Protein AF-A0AAN8UMD4-F1 (afdb_monomer_lite)

Sequence (336 aa):
MEVSCSSLDHQQVQNVDDNGKPKRTGPKMATFCAIAQYASLYGLTVGYTITAAISLRAALKAFCFHMKGHDAPCQYASNPYMIAMGILEVFLSQIPSFHELTWLSGLAAVMSIGYSAIGTALSFAKIVSEQSDEEGQLGGVSATTLFYLMCDCFGYAAFGNEAPGNMLTGFGFYEPFWLVALGNIFIVVHLVGAYQVFSQPIVGAVETLARRKFPESKLVMAEYPLKFGNKEFNINFLRIVWRTVFVAVATLLSMAFPFFNAILSLLRAIGFWPCTVFLPIQMHVVQKKIRRESIKWIGLQLLNLLCLLVAVAAAVSSIEGFSSALQTYKPFKTIG

Secondary structure (DSSP, 8-state):
----TTHHHHS----B-TTS-B----HHHHHHHHHHHHHHHHHHHHHHHHHHHHHHHHHHHHHHHHHH-TTS-----HHHHHHHHHHHHHHHHH---HHHHHHHHHHHHHHHHHHHHHHHHHHHHHHTTS--TTHHHHHHHHHHHHHHHHHHHHHHHHHGGG--SSHHHHTTTPSPHHHHHHHHHHHHHHHHHHHHHHTHHHHHHHHHHHHHH-TT-HHHH--EEEEETTEEEEE-HHHHHHHHHHHHHHHHHHHH-TTHHHHHHHHHHHHHIIIIIIHHHHHHHHHTTPPTT-HHHHHHHHHHHHHHHHHHHHHHHHHHHHHHHHHH--TT----

Organism: NCBI:txid194707

pLDDT: mean 76.49, std 16.16, range [24.72, 94.81]

Foldseek 3Di:
DDPQLVVVVVPQPDDADPVGHGPPPDPVLNVVLVVLLLVLLLLLLLVLLLLLLVLQLLLQLLVCCVVPNDPDPSDDFSLVSSVVSLVLQLVLLQDPDCVVCVVLLVLLVVLVCVLVVVLVVVLVVVCVVPDDDVCPVVSVVVSVVVVVVVCVVVQCVVQPPNRDPDNLVVCPNPPPSVVSSVVSVSSNSNSSSVSSVSCCSVLVVVLVVLCVVCVPDCQNPPFDFDDDDPDTDGDGNCSSVVSSVSSVVSSVCCLQCSVSVLVSQLSCLVSCLSPVQVVVLVVCCSVVVPDPPDPVNVVSVVVSVVSNVVSVVSNVVSVVSVVVCVVVDDGPDGPD

Structure (mmCIF, N/CA/C/O backbone):
data_AF-A0AAN8UMD4-F1
#
_entry.id   AF-A0AAN8UMD4-F1
#
loop_
_atom_site.group_PDB
_atom_site.id
_atom_site.type_symbol
_atom_site.label_atom_id
_atom_site.label_alt_id
_atom_site.label_comp_id
_atom_site.label_asym_id
_atom_site.label_entity_id
_atom_site.label_seq_id
_atom_site.pdbx_PDB_ins_code
_atom_site.Cartn_x
_atom_site.Cartn_y
_atom_site.Cartn_z
_atom_site.occupancy
_atom_site.B_iso_or_equiv
_atom_site.auth_seq_id
_atom_site.auth_comp_id
_atom_site.auth_asym_id
_atom_site.auth_atom_id
_atom_site.pdbx_PDB_model_num
ATOM 1 N N . MET A 1 1 ? -0.486 2.308 12.616 1.00 24.72 1 MET A N 1
ATOM 2 C CA . MET A 1 1 ? -1.540 2.035 13.617 1.00 24.72 1 MET A CA 1
ATOM 3 C C . MET A 1 1 ? -2.475 0.974 13.057 1.00 24.72 1 MET A C 1
ATOM 5 O O . MET A 1 1 ? -3.470 1.289 12.418 1.00 24.72 1 MET A O 1
ATOM 9 N N . GLU A 1 2 ? -2.104 -0.293 13.230 1.00 25.98 2 GLU A N 1
ATOM 10 C CA . GLU A 1 2 ? -2.987 -1.428 12.973 1.00 25.98 2 GLU A CA 1
ATOM 11 C C . GLU A 1 2 ? -3.925 -1.579 14.170 1.00 25.98 2 GLU A C 1
ATOM 13 O O . GLU A 1 2 ? -3.557 -2.142 15.198 1.00 25.98 2 GLU A O 1
ATOM 18 N N . VAL A 1 3 ? -5.158 -1.088 14.052 1.00 27.91 3 VAL A N 1
ATOM 19 C CA . VAL A 1 3 ? -6.245 -1.657 14.853 1.00 27.91 3 VAL A CA 1
ATOM 20 C C . VAL A 1 3 ? -6.622 -2.943 14.138 1.00 27.91 3 VAL A C 1
ATOM 22 O O . VAL A 1 3 ? -7.427 -2.953 13.208 1.00 27.91 3 VAL A O 1
ATOM 25 N N . SER A 1 4 ? -5.931 -4.024 14.491 1.00 30.06 4 SER A N 1
ATOM 26 C CA . SER A 1 4 ? -6.279 -5.361 14.035 1.00 30.06 4 SER A CA 1
ATOM 27 C C . SER A 1 4 ? -7.748 -5.612 14.369 1.00 30.06 4 SER A C 1
ATOM 29 O O . SER A 1 4 ? -8.165 -5.483 15.522 1.00 30.06 4 SER A O 1
ATOM 31 N N . CYS A 1 5 ? -8.533 -6.001 13.364 1.00 33.75 5 CYS A N 1
ATOM 32 C CA . CYS A 1 5 ? -9.923 -6.422 13.529 1.00 33.75 5 CYS A CA 1
ATOM 33 C C . CYS A 1 5 ? -10.056 -7.615 14.511 1.00 33.75 5 CYS A C 1
ATOM 35 O O . CYS A 1 5 ? -11.155 -7.922 14.959 1.00 33.75 5 CYS A O 1
ATOM 37 N N . SER A 1 6 ? -8.936 -8.239 14.912 1.00 30.77 6 SER A N 1
ATOM 38 C CA . SER A 1 6 ? -8.862 -9.244 15.978 1.00 30.77 6 SER A CA 1
ATOM 39 C C . SER A 1 6 ? -8.955 -8.670 17.401 1.00 30.77 6 SER A C 1
ATOM 41 O O . SER A 1 6 ? -9.415 -9.378 18.293 1.00 30.77 6 SER A O 1
ATOM 43 N N . SER A 1 7 ? -8.559 -7.414 17.645 1.00 30.45 7 SER A N 1
ATOM 44 C CA . SER A 1 7 ? -8.769 -6.767 18.957 1.00 30.45 7 SER A CA 1
ATOM 45 C C . SER A 1 7 ? -10.200 -6.253 19.126 1.00 30.45 7 SER A C 1
ATOM 47 O O . SER A 1 7 ? -10.650 -6.021 20.248 1.00 30.45 7 SER A O 1
ATOM 49 N N . LEU A 1 8 ? -10.947 -6.136 18.023 1.00 36.91 8 LEU A N 1
ATOM 50 C CA . LEU A 1 8 ? -12.365 -5.786 18.045 1.00 36.91 8 LEU A CA 1
ATOM 51 C C . LEU A 1 8 ? -13.267 -6.925 18.535 1.00 36.91 8 LEU A C 1
ATOM 53 O O . LEU A 1 8 ? -14.399 -6.627 18.887 1.00 36.91 8 LEU A O 1
ATOM 57 N N . ASP A 1 9 ? -12.804 -8.176 18.625 1.00 33.62 9 ASP A N 1
ATOM 58 C CA . ASP A 1 9 ? -13.587 -9.251 19.262 1.00 33.62 9 ASP A CA 1
ATOM 59 C C . ASP A 1 9 ? -13.428 -9.253 20.795 1.00 33.62 9 ASP A C 1
ATOM 61 O O . ASP A 1 9 ? -14.379 -9.549 21.515 1.00 33.62 9 ASP A O 1
ATOM 65 N N . HIS A 1 10 ? -12.263 -8.851 21.322 1.00 31.67 10 HIS A N 1
ATOM 66 C CA . HIS A 1 10 ? -11.993 -8.891 22.768 1.00 31.67 10 HIS A CA 1
ATOM 67 C C . HIS A 1 10 ? -12.345 -7.603 23.533 1.00 31.67 10 HIS A C 1
ATOM 69 O O . HIS A 1 10 ? -12.488 -7.656 24.754 1.00 31.67 10 HIS A O 1
ATOM 75 N N . GLN A 1 11 ? -12.557 -6.466 22.856 1.00 29.83 11 GLN A N 1
ATOM 76 C CA . GLN A 1 11 ? -12.999 -5.210 23.492 1.00 29.83 11 GLN A CA 1
ATOM 77 C C . GLN A 1 11 ? -14.487 -4.861 23.291 1.00 29.83 11 GLN A C 1
ATOM 79 O O . GLN A 1 11 ? -14.918 -3.779 23.684 1.00 29.83 11 GLN A O 1
ATOM 84 N N . GLN A 1 12 ? -15.323 -5.776 22.786 1.00 38.16 12 GLN A N 1
ATOM 85 C CA . GLN A 1 12 ? -16.793 -5.596 22.738 1.00 38.16 12 GLN A CA 1
ATOM 86 C C . GLN A 1 12 ? -17.483 -5.764 24.107 1.00 38.16 12 GLN A C 1
ATOM 88 O O . GLN A 1 12 ? -18.690 -6.005 24.188 1.00 38.16 12 GLN A O 1
ATOM 93 N N . VAL A 1 13 ? -16.746 -5.615 25.208 1.00 39.38 13 VAL A N 1
ATOM 94 C CA . VAL A 1 13 ? -17.296 -5.751 26.555 1.00 39.38 13 VAL A CA 1
ATOM 95 C C . VAL A 1 13 ? -17.922 -4.425 27.006 1.00 39.38 13 VAL A C 1
ATOM 97 O O . VAL A 1 13 ? -17.277 -3.553 27.574 1.00 39.38 13 VAL A O 1
ATOM 100 N N . GLN A 1 14 ? -19.226 -4.348 26.721 1.00 35.88 14 GLN A N 1
ATOM 101 C CA . GLN A 1 14 ? -20.304 -3.755 27.527 1.00 35.88 14 GLN A CA 1
ATOM 102 C C . GLN A 1 14 ? -20.371 -2.221 27.675 1.00 35.88 14 GLN A C 1
ATOM 104 O O . GLN A 1 14 ? -19.870 -1.632 28.623 1.00 35.88 14 GLN A O 1
ATOM 109 N N . ASN A 1 15 ? -21.190 -1.592 26.821 1.00 43.16 15 ASN A N 1
ATOM 110 C CA . ASN A 1 15 ? -21.972 -0.406 27.193 1.00 43.16 15 ASN A CA 1
ATOM 111 C C . ASN A 1 15 ? -23.422 -0.839 27.375 1.00 43.16 15 ASN A C 1
ATOM 113 O O . ASN A 1 15 ? -24.002 -1.346 26.430 1.00 43.16 15 ASN A O 1
ATOM 117 N N . VAL A 1 16 ? -23.992 -0.665 28.560 1.00 49.78 16 VAL A N 1
ATOM 118 C CA . VAL A 1 16 ? -25.336 -1.109 28.963 1.00 49.78 16 VAL A CA 1
ATOM 119 C C . VAL A 1 16 ? -26.369 0.025 28.776 1.00 49.78 16 VAL A C 1
ATOM 121 O O . VAL A 1 16 ? -26.046 1.189 28.996 1.00 49.78 16 VAL A O 1
ATOM 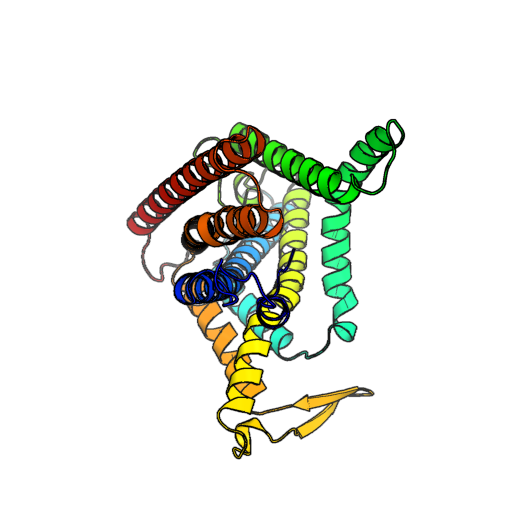124 N N . ASP A 1 17 ? -27.579 -0.288 28.297 1.00 47.47 17 ASP A N 1
ATOM 125 C CA . ASP A 1 17 ? -28.732 0.613 28.187 1.00 47.47 17 ASP A CA 1
ATOM 126 C C . ASP A 1 17 ? -29.360 0.903 29.559 1.00 47.47 17 ASP A C 1
ATOM 128 O O . ASP A 1 17 ? -29.008 0.281 30.560 1.00 47.47 17 ASP A O 1
ATOM 132 N N . ASP A 1 18 ? -30.310 1.841 29.611 1.00 52.06 18 ASP A N 1
ATOM 133 C CA . ASP A 1 18 ? -30.994 2.255 30.848 1.00 52.06 18 ASP A CA 1
ATOM 134 C C . ASP A 1 18 ? -31.820 1.118 31.509 1.00 52.06 18 ASP A C 1
ATOM 136 O O . ASP A 1 18 ? -32.367 1.311 32.590 1.00 52.06 18 ASP A O 1
ATOM 140 N N . ASN A 1 19 ? -31.865 -0.078 30.896 1.00 45.69 19 ASN A N 1
ATOM 141 C CA . ASN A 1 19 ? -32.500 -1.308 31.383 1.00 45.69 19 ASN A CA 1
ATOM 142 C C . ASN A 1 19 ? -31.502 -2.454 31.664 1.00 45.69 19 ASN A C 1
ATOM 144 O O . ASN A 1 19 ? -31.925 -3.598 31.855 1.00 45.69 19 ASN A O 1
ATOM 148 N N . GLY A 1 20 ? -30.188 -2.213 31.666 1.00 39.84 20 GLY A N 1
ATOM 149 C CA . GLY A 1 20 ? -29.220 -3.273 31.969 1.00 39.84 20 GLY A CA 1
ATOM 150 C C . GLY A 1 20 ? -28.739 -4.104 30.764 1.00 39.84 20 GLY A C 1
ATOM 151 O O . GLY A 1 20 ? -27.967 -5.043 30.956 1.00 39.84 20 GLY A O 1
ATOM 152 N N . LYS A 1 21 ? -29.135 -3.787 29.520 1.00 35.84 21 LYS A N 1
ATOM 153 C CA . LYS A 1 21 ? -28.794 -4.564 28.308 1.00 35.84 21 LYS A CA 1
ATOM 154 C C . LYS A 1 21 ? -27.724 -3.890 27.441 1.00 35.84 21 LYS A C 1
ATOM 156 O O . LYS A 1 21 ? -27.819 -2.702 27.170 1.00 35.84 21 LYS A O 1
ATOM 161 N N . PRO A 1 22 ? -26.718 -4.610 26.921 1.00 45.16 22 PRO A N 1
ATOM 162 C CA . PRO A 1 22 ? -25.646 -3.997 26.140 1.00 45.16 22 PRO A CA 1
ATOM 163 C C . PRO A 1 22 ? -26.145 -3.280 24.857 1.00 45.16 22 PRO A C 1
ATOM 165 O O . PRO A 1 22 ? -26.640 -3.924 23.931 1.00 45.16 22 PRO A O 1
ATOM 168 N N . LYS A 1 23 ? -25.968 -1.950 24.763 1.00 46.56 23 LYS A N 1
ATOM 169 C CA . LYS A 1 23 ? -26.075 -1.130 23.541 1.00 46.56 23 LYS A CA 1
ATOM 170 C C . LYS A 1 23 ? -24.950 -1.501 22.581 1.00 46.56 23 LYS A C 1
ATOM 172 O O . LYS A 1 23 ? -23.861 -0.930 22.588 1.00 46.56 23 LYS A O 1
ATOM 177 N N . ARG A 1 24 ? -25.248 -2.460 21.713 1.00 51.03 24 ARG A N 1
ATOM 178 C CA . ARG A 1 24 ? -24.443 -2.804 20.543 1.00 51.03 24 ARG A CA 1
ATOM 179 C C . ARG A 1 24 ? -24.456 -1.603 19.587 1.00 51.03 24 ARG A C 1
ATOM 181 O O . ARG A 1 24 ? -25.507 -1.290 19.027 1.00 51.03 24 ARG A O 1
ATOM 188 N N . THR A 1 25 ? -23.322 -0.935 19.358 1.00 55.44 25 THR A N 1
ATOM 189 C CA . THR A 1 25 ? -23.115 -0.231 18.080 1.00 55.44 25 THR A CA 1
ATOM 190 C C . THR A 1 25 ? -23.440 -1.257 16.997 1.00 55.44 25 THR A C 1
ATOM 192 O O . THR A 1 25 ? -22.887 -2.355 17.008 1.00 55.44 25 THR A O 1
ATOM 195 N N . GLY A 1 26 ? -24.472 -0.987 16.193 1.00 61.09 26 GLY A N 1
ATOM 196 C CA . GLY A 1 26 ? -25.220 -2.046 15.512 1.00 61.09 26 GLY A CA 1
ATOM 197 C C . GLY A 1 26 ? -24.313 -3.019 14.741 1.00 61.09 26 GLY A C 1
ATOM 198 O O . GLY A 1 26 ? -23.385 -2.561 14.071 1.00 61.09 26 GLY A O 1
ATOM 199 N N . PRO A 1 27 ? -24.579 -4.343 14.782 1.00 71.19 27 PRO A N 1
ATOM 200 C CA . PRO A 1 27 ? -23.719 -5.366 14.176 1.00 71.19 27 PRO A CA 1
ATOM 201 C C . PRO A 1 27 ? -23.385 -5.071 12.708 1.00 71.19 27 PRO A C 1
ATOM 203 O O . PRO A 1 27 ? -22.280 -5.344 12.261 1.00 71.19 27 PRO A O 1
ATOM 206 N N . LYS A 1 28 ? -24.303 -4.412 11.992 1.00 78.19 28 LYS A N 1
ATOM 207 C CA . LYS A 1 28 ? -24.131 -3.980 10.601 1.00 78.19 28 LYS A CA 1
ATOM 208 C C . LYS A 1 28 ? -22.935 -3.038 10.387 1.00 78.19 28 LYS A C 1
ATOM 210 O O . LYS A 1 28 ? -22.231 -3.198 9.398 1.00 78.19 28 LYS A O 1
ATOM 215 N N . MET A 1 29 ? -22.685 -2.087 11.293 1.00 79.69 29 MET A N 1
ATOM 216 C CA . MET A 1 29 ? -21.585 -1.118 11.145 1.00 79.69 29 MET A CA 1
ATOM 217 C C . MET A 1 29 ? -20.223 -1.771 11.410 1.00 79.69 29 MET A C 1
ATOM 219 O O . MET A 1 29 ? -19.268 -1.531 10.680 1.00 79.69 29 MET A O 1
ATOM 223 N N . ALA A 1 30 ? -20.145 -2.650 12.412 1.00 78.81 30 ALA A N 1
ATOM 224 C CA . ALA A 1 30 ? -18.934 -3.424 12.676 1.00 78.81 30 ALA A CA 1
ATOM 225 C C . ALA A 1 30 ? -18.589 -4.342 11.489 1.00 78.81 30 ALA A C 1
ATOM 227 O O . ALA A 1 30 ? -17.440 -4.379 11.053 1.00 78.81 30 ALA A O 1
ATOM 228 N N . THR A 1 31 ? -19.591 -5.017 10.911 1.00 84.12 31 THR A N 1
ATOM 229 C CA . THR A 1 31 ? -19.408 -5.825 9.697 1.00 84.12 31 THR A CA 1
ATOM 230 C C . THR A 1 31 ? -18.948 -4.975 8.515 1.00 84.12 31 THR A C 1
ATOM 232 O O . THR A 1 31 ? -18.021 -5.375 7.815 1.00 84.12 31 THR A O 1
ATOM 235 N N . PHE A 1 32 ? -19.539 -3.794 8.312 1.00 88.00 32 PHE A N 1
ATOM 236 C CA . PHE A 1 32 ? -19.099 -2.867 7.271 1.00 88.00 32 PHE A CA 1
ATOM 237 C C . PHE A 1 32 ? -17.623 -2.484 7.439 1.00 88.00 32 PHE A C 1
ATOM 239 O O . PHE A 1 32 ? -16.859 -2.587 6.483 1.00 88.00 32 PHE A O 1
ATOM 246 N N . CYS A 1 33 ? -17.199 -2.112 8.650 1.00 86.62 33 CYS A N 1
ATOM 247 C CA . CYS A 1 33 ? -15.812 -1.727 8.901 1.00 86.62 33 CYS A CA 1
ATOM 248 C C . CYS A 1 33 ? -14.823 -2.872 8.720 1.00 86.62 33 CYS A C 1
ATOM 250 O O . CYS A 1 33 ? -13.761 -2.658 8.140 1.00 86.62 33 CYS A O 1
ATOM 252 N N . ALA A 1 34 ? -15.188 -4.086 9.132 1.00 86.31 34 ALA A N 1
ATOM 253 C CA . ALA A 1 34 ? -14.376 -5.263 8.858 1.00 86.31 34 ALA A CA 1
ATOM 254 C C . ALA A 1 34 ? -14.199 -5.465 7.343 1.00 86.31 34 ALA A C 1
ATOM 256 O O . ALA A 1 34 ? -13.071 -5.593 6.868 1.00 86.31 34 ALA A O 1
ATOM 257 N N . ILE A 1 35 ? -15.288 -5.417 6.565 1.00 89.12 35 ILE A N 1
ATOM 258 C CA . ILE A 1 35 ? -15.235 -5.554 5.100 1.00 89.12 35 ILE A CA 1
ATOM 259 C C . ILE A 1 35 ? -14.371 -4.449 4.480 1.00 89.12 35 ILE A C 1
ATOM 261 O O . ILE A 1 35 ? -13.482 -4.749 3.686 1.00 89.12 35 ILE A O 1
ATOM 265 N N . ALA A 1 36 ? -14.588 -3.188 4.861 1.00 89.19 36 ALA A N 1
ATOM 266 C CA . ALA A 1 36 ? -13.832 -2.050 4.344 1.00 89.19 36 ALA A CA 1
ATOM 267 C C . ALA A 1 36 ? -12.333 -2.150 4.675 1.00 89.19 36 ALA A C 1
ATOM 269 O O . ALA A 1 36 ? -11.488 -1.847 3.830 1.00 89.19 36 ALA A O 1
ATOM 270 N N . GLN A 1 37 ? -11.990 -2.624 5.876 1.00 89.94 37 GLN A N 1
ATOM 271 C CA . GLN A 1 37 ? -10.607 -2.824 6.298 1.00 89.94 37 GLN A CA 1
ATOM 272 C C . GLN A 1 37 ? -9.933 -3.952 5.510 1.00 89.94 37 GLN A C 1
ATOM 274 O O . GLN A 1 37 ? -8.846 -3.739 4.976 1.00 89.94 37 GLN A O 1
ATOM 279 N N . TYR A 1 38 ? -10.572 -5.118 5.369 1.00 90.69 38 TYR A N 1
ATOM 280 C CA . TYR A 1 38 ? -10.018 -6.220 4.573 1.00 90.69 38 TYR A CA 1
ATOM 281 C C . TYR A 1 38 ? -9.901 -5.859 3.087 1.00 90.69 38 TYR A C 1
ATOM 283 O O . TYR A 1 38 ? -8.882 -6.166 2.470 1.00 90.69 38 TYR A O 1
ATOM 291 N N . ALA A 1 39 ? -10.885 -5.148 2.529 1.00 91.81 39 ALA A N 1
ATOM 292 C CA . ALA A 1 39 ? -10.817 -4.633 1.163 1.00 91.81 39 ALA A CA 1
ATOM 293 C C . ALA A 1 39 ? -9.652 -3.646 0.987 1.00 91.81 39 ALA A C 1
ATOM 295 O O . ALA A 1 39 ? -8.925 -3.723 0.000 1.00 91.81 39 ALA A O 1
ATOM 296 N N . SER A 1 40 ? -9.424 -2.764 1.965 1.00 90.94 40 SER A N 1
ATOM 297 C CA . SER A 1 40 ? -8.305 -1.814 1.945 1.00 90.94 40 SER A CA 1
ATOM 298 C C . SER A 1 40 ? -6.946 -2.505 2.083 1.00 90.94 40 SER A C 1
ATOM 300 O O . SER A 1 40 ? -6.002 -2.119 1.401 1.00 90.94 40 SER A O 1
ATOM 302 N N . LEU A 1 41 ? -6.834 -3.535 2.930 1.00 91.31 41 LEU A N 1
ATOM 303 C CA . LEU A 1 41 ? -5.610 -4.335 3.073 1.00 91.31 41 LEU A CA 1
ATOM 304 C C . LEU A 1 41 ? -5.298 -5.122 1.792 1.00 91.31 41 LEU A C 1
ATOM 306 O O . LEU A 1 41 ? -4.144 -5.197 1.369 1.00 91.31 41 LEU A O 1
ATOM 310 N N . TYR A 1 42 ? -6.322 -5.674 1.138 1.00 92.56 42 TYR A N 1
ATOM 311 C CA . TYR A 1 42 ? -6.130 -6.339 -0.146 1.00 92.56 42 TYR A CA 1
ATOM 312 C C . TYR A 1 42 ? -5.742 -5.340 -1.235 1.00 92.56 42 TYR A C 1
ATOM 314 O O . TYR A 1 42 ? -4.789 -5.559 -1.978 1.00 92.56 42 TYR A O 1
ATOM 322 N N . GLY A 1 43 ? -6.427 -4.198 -1.280 1.00 92.56 43 GLY A N 1
ATOM 323 C CA . GLY A 1 43 ? -6.111 -3.144 -2.229 1.00 92.56 43 GLY A CA 1
ATOM 324 C C . GLY A 1 43 ? -4.708 -2.558 -2.031 1.00 92.56 43 GLY A C 1
ATOM 325 O O . GLY A 1 43 ? -4.048 -2.225 -3.010 1.00 92.56 43 GLY A O 1
ATOM 326 N N . LEU A 1 44 ? -4.213 -2.496 -0.792 1.00 92.06 44 LEU A N 1
ATOM 327 C CA . LEU A 1 44 ? -2.817 -2.163 -0.496 1.00 92.06 44 LEU A CA 1
ATOM 328 C C . LEU A 1 44 ? -1.846 -3.137 -1.158 1.00 92.06 44 LEU A C 1
ATOM 330 O O . LEU A 1 44 ? -0.861 -2.685 -1.723 1.00 92.06 44 LEU A O 1
ATOM 334 N N . THR A 1 45 ? -2.138 -4.440 -1.131 1.00 92.69 45 THR A N 1
ATOM 335 C CA . THR A 1 45 ? -1.295 -5.456 -1.784 1.00 92.69 45 THR A CA 1
ATOM 336 C C . THR A 1 45 ? -1.157 -5.160 -3.277 1.00 92.69 45 THR A C 1
ATOM 338 O O . THR A 1 45 ? -0.046 -5.001 -3.767 1.00 92.69 45 THR A O 1
ATOM 341 N N . VAL A 1 46 ? -2.281 -4.963 -3.973 1.00 94.25 46 VAL A N 1
ATOM 342 C CA . VAL A 1 46 ? -2.301 -4.596 -5.402 1.00 94.25 46 VAL A CA 1
ATOM 343 C C . VAL A 1 46 ? -1.545 -3.280 -5.650 1.00 94.25 46 VAL A C 1
ATOM 345 O O . VAL A 1 46 ? -0.687 -3.193 -6.528 1.00 94.25 46 VAL A O 1
ATOM 348 N N . GLY A 1 47 ? -1.814 -2.250 -4.841 1.00 92.50 47 GLY A N 1
ATOM 349 C CA . GLY A 1 47 ? -1.150 -0.948 -4.950 1.00 92.50 47 GLY A CA 1
ATOM 350 C C . GLY A 1 47 ? 0.364 -1.013 -4.715 1.00 92.50 47 GLY A C 1
ATOM 351 O O . GLY A 1 47 ? 1.121 -0.303 -5.382 1.00 92.50 47 GLY A O 1
ATOM 352 N N . TYR A 1 48 ? 0.825 -1.883 -3.813 1.00 92.00 48 TYR A N 1
ATOM 353 C CA . TYR A 1 48 ? 2.245 -2.113 -3.552 1.00 92.00 48 TYR A CA 1
ATOM 354 C C . TYR A 1 48 ? 2.931 -2.784 -4.734 1.00 92.00 48 TYR A C 1
ATOM 356 O O . TYR A 1 48 ? 3.971 -2.282 -5.161 1.00 92.00 48 TYR A O 1
ATOM 364 N N . THR A 1 49 ? 2.327 -3.815 -5.330 1.00 93.69 49 THR A N 1
ATOM 365 C CA . THR A 1 49 ? 2.868 -4.457 -6.536 1.00 93.69 49 THR A CA 1
ATOM 366 C C . THR A 1 49 ? 3.022 -3.445 -7.678 1.00 93.69 49 THR A C 1
ATOM 368 O O . THR A 1 49 ? 4.076 -3.383 -8.316 1.00 93.69 49 THR A O 1
ATOM 371 N N . ILE A 1 50 ? 2.005 -2.601 -7.916 1.00 91.69 50 ILE A N 1
ATOM 372 C CA . ILE A 1 50 ? 2.049 -1.552 -8.952 1.00 91.69 50 ILE A CA 1
ATOM 373 C C . ILE A 1 50 ? 3.151 -0.537 -8.649 1.00 91.69 50 ILE A C 1
ATOM 375 O O . ILE A 1 50 ? 3.989 -0.252 -9.505 1.00 91.69 50 ILE A O 1
ATOM 379 N N . THR A 1 51 ? 3.151 0.021 -7.439 1.00 91.31 51 THR A N 1
ATOM 380 C CA . THR A 1 51 ? 4.053 1.119 -7.074 1.00 91.31 51 THR A CA 1
ATOM 381 C C . THR A 1 51 ? 5.505 0.646 -7.048 1.00 91.31 51 THR A C 1
ATOM 383 O O . THR A 1 51 ? 6.370 1.326 -7.597 1.00 91.31 51 THR A O 1
ATOM 386 N N . ALA A 1 52 ? 5.774 -0.550 -6.518 1.00 92.44 52 ALA A N 1
ATOM 387 C CA . ALA A 1 52 ? 7.104 -1.148 -6.535 1.00 92.44 52 ALA A CA 1
ATOM 388 C C . ALA A 1 52 ? 7.582 -1.426 -7.967 1.00 92.44 52 ALA A C 1
ATOM 390 O O . ALA A 1 52 ? 8.718 -1.099 -8.303 1.00 92.44 52 ALA A O 1
ATOM 391 N N . ALA A 1 53 ? 6.722 -1.952 -8.845 1.00 92.38 53 ALA A N 1
ATOM 392 C CA . ALA A 1 53 ? 7.081 -2.187 -10.243 1.00 92.38 53 ALA A CA 1
ATOM 393 C C . ALA A 1 53 ? 7.386 -0.882 -11.002 1.00 92.38 53 ALA A C 1
ATOM 395 O O . ALA A 1 53 ? 8.370 -0.813 -11.743 1.00 92.38 53 ALA A O 1
ATOM 396 N N . ILE A 1 54 ? 6.575 0.165 -10.801 1.00 89.38 54 ILE A N 1
ATOM 397 C CA . ILE A 1 54 ? 6.800 1.491 -11.400 1.00 89.38 54 ILE A CA 1
ATOM 398 C C . ILE A 1 54 ? 8.106 2.098 -10.882 1.00 89.38 54 ILE A C 1
ATOM 400 O O . ILE A 1 54 ? 8.900 2.599 -11.679 1.00 89.38 54 ILE A O 1
ATOM 404 N N . SER A 1 55 ? 8.361 2.017 -9.576 1.00 89.69 55 SER A N 1
ATOM 405 C CA . SER A 1 55 ? 9.604 2.510 -8.988 1.00 89.69 55 SER A CA 1
ATOM 406 C C . SER A 1 55 ? 10.824 1.739 -9.481 1.00 89.69 55 SER A C 1
ATOM 408 O O . SER A 1 55 ? 11.808 2.355 -9.881 1.00 89.69 55 SER A O 1
ATOM 410 N N . LEU A 1 56 ? 10.759 0.410 -9.563 1.00 91.06 56 LEU A N 1
ATOM 411 C CA . LEU A 1 56 ? 11.852 -0.398 -10.101 1.00 91.06 56 LEU A CA 1
ATOM 412 C C . LEU A 1 56 ? 12.153 -0.039 -11.565 1.00 91.06 56 LEU A C 1
ATOM 414 O O . LEU A 1 56 ? 13.313 0.171 -11.925 1.00 91.06 56 LEU A O 1
ATOM 418 N N . ARG A 1 57 ? 11.111 0.114 -12.394 1.00 89.62 57 ARG A N 1
ATOM 419 C CA . ARG A 1 57 ? 11.238 0.601 -13.778 1.00 89.62 57 ARG A CA 1
ATOM 420 C C . ARG A 1 57 ? 11.903 1.980 -13.822 1.00 89.62 57 ARG A C 1
ATOM 422 O O . ARG A 1 57 ? 12.797 2.194 -14.639 1.00 89.62 57 ARG A O 1
ATOM 429 N N . ALA A 1 58 ? 11.481 2.907 -12.962 1.00 85.94 58 ALA A N 1
ATOM 430 C CA . ALA A 1 58 ? 12.034 4.258 -12.897 1.00 85.94 58 ALA A CA 1
ATOM 431 C C . ALA A 1 58 ? 13.513 4.257 -12.478 1.00 85.94 58 ALA A C 1
ATOM 433 O O . ALA A 1 58 ? 14.317 4.944 -13.107 1.00 85.94 58 ALA A O 1
ATOM 434 N N . ALA A 1 59 ? 13.894 3.433 -11.497 1.00 87.69 59 ALA A N 1
ATOM 435 C CA . ALA A 1 59 ? 15.283 3.281 -11.068 1.00 87.69 59 ALA A CA 1
ATOM 436 C C . ALA A 1 59 ? 16.175 2.736 -12.192 1.00 87.69 59 ALA A C 1
ATOM 438 O O . ALA A 1 59 ? 17.218 3.315 -12.491 1.00 87.69 59 ALA A O 1
ATOM 439 N N . LEU A 1 60 ? 15.744 1.671 -12.874 1.00 88.38 60 LEU A N 1
ATOM 440 C CA . LEU A 1 60 ? 16.485 1.091 -14.002 1.00 88.38 60 LEU A CA 1
ATOM 441 C C . LEU A 1 60 ? 16.624 2.072 -15.168 1.00 88.38 60 LEU A C 1
ATOM 443 O O . LEU A 1 60 ? 17.682 2.158 -15.797 1.00 88.38 60 LEU A O 1
ATOM 447 N N . LYS A 1 61 ? 15.573 2.847 -15.438 1.00 85.81 61 LYS A N 1
ATOM 448 C CA . LYS A 1 61 ? 15.607 3.889 -16.461 1.00 85.81 61 LYS A CA 1
ATOM 449 C C . LYS A 1 61 ? 16.574 5.016 -16.080 1.00 85.81 61 LYS A C 1
ATOM 451 O O . LYS A 1 61 ? 17.380 5.407 -16.919 1.00 85.81 61 LYS A O 1
ATOM 456 N N . ALA A 1 62 ? 16.578 5.456 -14.822 1.00 83.56 62 ALA A N 1
ATOM 457 C CA . ALA A 1 62 ? 17.528 6.446 -14.315 1.00 83.56 62 ALA A CA 1
ATOM 458 C C . ALA A 1 62 ? 18.990 5.955 -14.380 1.00 83.56 62 ALA A C 1
ATOM 460 O O . ALA A 1 62 ? 19.856 6.698 -14.839 1.00 83.56 62 ALA A O 1
ATOM 461 N N . PHE A 1 63 ? 19.272 4.694 -14.025 1.00 86.00 63 PHE A N 1
ATOM 462 C CA . PHE A 1 63 ? 20.613 4.111 -14.190 1.00 86.00 63 PHE A CA 1
ATOM 463 C C . PHE A 1 63 ? 21.055 4.040 -15.652 1.00 86.00 63 PHE A C 1
ATOM 465 O O . PHE A 1 63 ? 22.213 4.311 -15.965 1.00 86.00 63 PHE A O 1
ATOM 472 N N . CYS A 1 64 ? 20.137 3.695 -16.556 1.00 85.25 64 CYS A N 1
ATOM 473 C CA . CYS A 1 64 ? 20.415 3.637 -17.988 1.00 85.25 64 CYS A CA 1
ATOM 474 C C . CYS A 1 64 ? 20.841 5.006 -18.534 1.00 85.25 64 CYS A C 1
ATOM 476 O O . CYS A 1 64 ? 21.871 5.088 -19.200 1.00 85.25 64 CYS A O 1
ATOM 478 N N . PHE A 1 65 ? 20.117 6.076 -18.190 1.00 82.94 65 PHE A N 1
ATOM 479 C CA . PHE A 1 65 ? 20.487 7.439 -18.583 1.00 82.94 65 PHE A CA 1
ATOM 480 C C . PHE A 1 65 ? 21.779 7.919 -17.927 1.00 82.94 65 PHE A C 1
ATOM 482 O O . PHE A 1 65 ? 22.587 8.560 -18.591 1.00 82.94 65 PHE A O 1
ATOM 489 N N . HIS A 1 66 ? 22.024 7.555 -16.666 1.00 81.69 66 HIS A N 1
ATOM 490 C CA . HIS A 1 66 ? 23.279 7.894 -15.998 1.00 81.69 66 HIS A CA 1
ATOM 491 C C . HIS A 1 66 ? 24.500 7.275 -16.699 1.00 81.69 66 HIS A C 1
ATOM 493 O O . HIS A 1 66 ? 25.524 7.932 -16.844 1.00 81.69 66 HIS A O 1
ATOM 499 N N . MET A 1 67 ? 24.383 6.026 -17.164 1.00 82.56 67 MET A N 1
ATOM 500 C CA . MET A 1 67 ? 25.480 5.311 -17.825 1.00 82.56 67 MET A CA 1
ATOM 501 C C . MET A 1 67 ? 25.628 5.644 -19.313 1.00 82.56 67 MET A C 1
ATOM 503 O O . MET A 1 67 ? 26.739 5.597 -19.835 1.00 82.56 67 MET A O 1
ATOM 507 N N . LYS A 1 68 ? 24.519 5.899 -20.019 1.00 82.81 68 LYS A N 1
ATOM 508 C CA . LYS A 1 68 ? 24.494 6.014 -21.489 1.00 82.81 68 LYS A CA 1
ATOM 509 C C . LYS A 1 68 ? 24.208 7.425 -22.013 1.00 82.81 68 LYS A C 1
ATOM 511 O O . LYS A 1 68 ? 24.270 7.623 -23.222 1.00 82.81 68 LYS A O 1
ATOM 516 N N . GLY A 1 69 ? 23.915 8.387 -21.138 1.00 76.38 69 GLY A N 1
ATOM 517 C CA . GLY A 1 69 ? 23.517 9.743 -21.518 1.00 76.38 69 GLY A CA 1
ATOM 518 C C . GLY A 1 69 ? 22.052 9.845 -21.964 1.00 76.38 69 GLY A C 1
ATOM 519 O O . GLY A 1 69 ? 21.376 8.837 -22.174 1.00 76.38 69 GLY A O 1
ATOM 520 N N . HIS A 1 70 ? 21.559 11.082 -22.095 1.00 73.38 70 HIS A N 1
ATOM 521 C CA . HIS A 1 70 ? 20.146 11.405 -22.352 1.00 73.38 70 HIS A CA 1
ATOM 522 C C . HIS A 1 70 ? 19.579 10.861 -23.669 1.00 73.38 70 HIS A C 1
ATOM 524 O O . HIS A 1 70 ? 18.382 10.592 -23.743 1.00 73.38 70 HIS A O 1
ATOM 530 N N . ASP A 1 71 ? 20.422 10.661 -24.681 1.00 74.00 71 ASP A N 1
ATOM 531 C CA . ASP A 1 71 ? 19.987 10.268 -26.027 1.00 74.00 71 ASP A CA 1
ATOM 532 C C . ASP A 1 71 ? 19.821 8.747 -26.198 1.00 74.00 71 ASP A C 1
ATOM 534 O O . ASP A 1 71 ? 19.464 8.258 -27.272 1.00 74.00 71 ASP A O 1
ATOM 538 N N . ALA A 1 72 ? 20.075 7.961 -25.146 1.00 74.69 72 ALA A N 1
ATOM 539 C CA . ALA A 1 72 ? 19.962 6.511 -25.208 1.00 74.69 72 ALA A CA 1
ATOM 540 C C . ALA A 1 72 ? 18.489 6.044 -25.214 1.00 74.69 72 ALA A C 1
ATOM 542 O O . ALA A 1 72 ? 17.685 6.504 -24.396 1.00 74.69 72 ALA A O 1
ATOM 543 N N . PRO A 1 73 ? 18.111 5.058 -26.054 1.00 77.38 73 PRO A N 1
ATOM 544 C CA . PRO A 1 73 ? 16.760 4.498 -26.069 1.00 77.38 73 PRO A CA 1
ATOM 545 C C . PRO A 1 73 ? 16.533 3.578 -24.855 1.00 77.38 73 PRO A C 1
ATOM 547 O O . PRO A 1 73 ? 16.561 2.352 -24.951 1.00 77.38 73 PRO A O 1
ATOM 550 N N . CYS A 1 74 ? 16.317 4.168 -23.679 1.00 78.50 74 CYS A N 1
ATOM 551 C CA . CYS A 1 74 ? 16.041 3.461 -22.427 1.00 78.50 74 CYS A CA 1
ATOM 552 C C . CYS A 1 74 ? 14.523 3.254 -22.248 1.00 78.50 74 CYS A C 1
ATOM 554 O O . CYS A 1 74 ? 13.880 3.927 -21.433 1.00 78.50 74 CYS A O 1
ATOM 556 N N . GLN A 1 75 ? 13.934 2.341 -23.030 1.00 77.44 75 GLN A N 1
ATOM 557 C CA . GLN A 1 75 ? 12.523 1.954 -22.898 1.00 77.44 75 GLN A CA 1
ATOM 558 C C . GLN A 1 75 ? 12.372 0.600 -22.210 1.00 77.44 75 GLN A C 1
ATOM 560 O O . GLN A 1 75 ? 13.024 -0.380 -22.557 1.00 77.44 75 GLN A O 1
ATOM 565 N N . TYR A 1 76 ? 11.480 0.560 -21.226 1.00 80.12 76 TYR A N 1
ATOM 566 C CA . TYR A 1 76 ? 11.206 -0.622 -20.422 1.00 80.12 76 TYR A CA 1
ATOM 567 C C . TYR A 1 76 ? 9.696 -0.744 -20.244 1.00 80.12 76 TYR A C 1
ATOM 569 O O . TYR A 1 76 ? 9.063 0.228 -19.839 1.00 80.12 76 TYR A O 1
ATOM 577 N N . ALA A 1 77 ? 9.120 -1.917 -20.501 1.00 82.31 77 ALA A N 1
ATOM 578 C CA . ALA A 1 77 ? 7.697 -2.165 -20.272 1.00 82.31 77 ALA A CA 1
ATOM 579 C C . ALA A 1 77 ? 7.409 -2.415 -18.781 1.00 82.31 77 ALA A C 1
ATOM 581 O O . ALA A 1 77 ? 8.213 -3.045 -18.101 1.00 82.31 77 ALA A O 1
ATOM 582 N N . SER A 1 78 ? 6.252 -1.981 -18.270 1.00 81.31 78 SER A N 1
ATOM 583 C CA . SER A 1 78 ? 5.889 -2.152 -16.847 1.00 81.31 78 SER A CA 1
ATOM 584 C C . SER A 1 78 ? 5.504 -3.591 -16.463 1.00 81.31 78 SER A C 1
ATOM 586 O O . SER A 1 78 ? 5.844 -4.051 -15.376 1.00 81.31 78 SER A O 1
ATOM 588 N N . ASN A 1 79 ? 4.823 -4.317 -17.357 1.00 86.31 79 ASN A N 1
ATOM 589 C CA . ASN A 1 79 ? 4.288 -5.662 -17.101 1.00 86.31 79 ASN A CA 1
ATOM 590 C C . ASN A 1 79 ? 5.318 -6.685 -16.578 1.00 86.31 79 ASN A C 1
ATOM 592 O O . ASN A 1 79 ? 5.004 -7.354 -15.594 1.00 86.31 79 ASN A O 1
ATOM 596 N N . PRO A 1 80 ? 6.533 -6.826 -17.155 1.00 89.38 80 PRO A N 1
ATOM 597 C CA . PRO A 1 80 ? 7.515 -7.777 -16.629 1.00 89.38 80 PRO A CA 1
ATOM 598 C C . PRO A 1 80 ? 7.924 -7.470 -15.183 1.00 89.38 80 PRO A C 1
ATOM 600 O O . PRO A 1 80 ? 8.122 -8.400 -14.406 1.00 89.38 80 PRO A O 1
ATOM 603 N N . TYR A 1 81 ? 7.986 -6.194 -14.787 1.00 90.62 81 TYR A N 1
ATOM 604 C CA . TYR A 1 81 ? 8.308 -5.820 -13.408 1.00 90.62 81 TYR A CA 1
ATOM 605 C C . TYR A 1 81 ? 7.163 -6.123 -12.445 1.00 90.62 81 TYR A C 1
ATOM 607 O O . TYR A 1 81 ? 7.424 -6.584 -11.343 1.00 90.62 81 TYR A O 1
ATOM 615 N N . MET A 1 82 ? 5.902 -5.938 -12.854 1.00 91.75 82 MET A N 1
ATOM 616 C CA . MET A 1 82 ? 4.752 -6.342 -12.031 1.00 91.75 82 MET A CA 1
ATOM 617 C C . MET A 1 82 ? 4.733 -7.856 -11.797 1.00 91.75 82 MET A C 1
ATOM 619 O O . MET A 1 82 ? 4.514 -8.293 -10.672 1.00 91.75 82 MET A O 1
ATOM 623 N N . ILE A 1 83 ? 5.028 -8.654 -12.829 1.00 92.69 83 ILE A N 1
ATOM 624 C CA . ILE A 1 83 ? 5.138 -10.115 -12.703 1.00 92.69 83 ILE A CA 1
ATOM 625 C C . ILE A 1 83 ? 6.311 -10.491 -11.789 1.00 92.69 83 ILE A C 1
ATOM 627 O O . ILE A 1 83 ? 6.147 -11.331 -10.909 1.00 92.69 83 ILE A O 1
ATOM 631 N N . ALA A 1 84 ? 7.477 -9.860 -11.958 1.00 93.06 84 ALA A N 1
ATOM 632 C CA . ALA A 1 84 ? 8.638 -10.104 -11.102 1.00 93.06 84 ALA A CA 1
ATOM 633 C C . ALA A 1 84 ? 8.345 -9.774 -9.628 1.00 93.06 84 ALA A C 1
ATOM 635 O O . ALA A 1 84 ? 8.687 -10.563 -8.746 1.00 93.06 84 ALA A O 1
ATOM 636 N N . MET A 1 85 ? 7.656 -8.656 -9.367 1.00 93.69 85 MET A N 1
ATOM 637 C CA . MET A 1 85 ? 7.193 -8.296 -8.025 1.00 93.69 85 MET A CA 1
ATOM 638 C C . MET A 1 85 ? 6.192 -9.317 -7.480 1.00 93.69 85 MET A C 1
ATOM 640 O O . MET A 1 85 ? 6.358 -9.761 -6.350 1.00 93.69 85 MET A O 1
ATOM 644 N N . GLY A 1 86 ? 5.225 -9.768 -8.282 1.00 93.19 86 GLY A N 1
ATOM 645 C CA . GLY A 1 86 ? 4.281 -10.815 -7.884 1.00 93.19 86 GLY A CA 1
ATOM 646 C C . GLY A 1 86 ? 4.965 -12.143 -7.545 1.00 93.19 86 GLY A C 1
ATOM 647 O O . GLY A 1 86 ? 4.639 -12.775 -6.545 1.00 93.19 86 GLY A O 1
ATOM 648 N N . ILE A 1 87 ? 5.972 -12.559 -8.321 1.00 93.56 87 ILE A N 1
ATOM 649 C CA . ILE A 1 87 ? 6.777 -13.755 -8.017 1.00 93.56 87 ILE A CA 1
ATOM 650 C C . ILE A 1 87 ? 7.501 -13.582 -6.676 1.00 93.56 87 ILE A C 1
ATOM 652 O O . ILE A 1 87 ? 7.449 -14.477 -5.829 1.00 93.56 87 ILE A O 1
ATOM 656 N N . LEU A 1 88 ? 8.138 -12.428 -6.457 1.00 92.19 88 LEU A N 1
ATOM 657 C CA . LEU A 1 88 ? 8.794 -12.111 -5.190 1.00 92.19 88 LEU A CA 1
ATOM 658 C C . LEU A 1 88 ? 7.796 -12.138 -4.021 1.00 92.19 88 LEU A C 1
ATOM 660 O O . LEU A 1 88 ? 8.074 -12.760 -3.000 1.00 92.19 88 LEU A O 1
ATOM 664 N N . GLU A 1 89 ? 6.621 -11.534 -4.177 1.00 92.88 89 GLU A N 1
ATOM 665 C CA . GLU A 1 89 ? 5.537 -11.534 -3.189 1.00 92.88 89 GLU A CA 1
ATOM 666 C C . GLU A 1 89 ? 4.996 -12.946 -2.905 1.00 92.88 89 GLU A C 1
ATOM 668 O O . GLU A 1 89 ? 4.661 -13.242 -1.755 1.00 92.88 89 GLU A O 1
ATOM 673 N N . VAL A 1 90 ? 4.958 -13.844 -3.901 1.00 91.75 90 VAL A N 1
ATOM 674 C CA . VAL A 1 90 ? 4.627 -15.266 -3.697 1.00 91.75 90 VAL A CA 1
ATOM 675 C C . VAL A 1 90 ? 5.677 -15.910 -2.804 1.00 91.75 90 VAL A C 1
ATOM 677 O O . VAL A 1 90 ? 5.303 -16.489 -1.786 1.00 91.75 90 VAL A O 1
ATOM 680 N N . PHE A 1 91 ? 6.968 -15.786 -3.127 1.00 88.12 91 PHE A N 1
ATOM 681 C CA . PHE A 1 91 ? 8.044 -16.343 -2.297 1.00 88.12 91 PHE A CA 1
ATOM 682 C C . PHE A 1 91 ? 7.992 -15.805 -0.868 1.00 88.12 91 PHE A C 1
ATOM 684 O O . PHE A 1 91 ? 8.023 -16.569 0.096 1.00 88.12 91 PHE A O 1
ATOM 691 N N . LEU A 1 92 ? 7.837 -14.492 -0.740 1.00 85.88 92 LEU A N 1
ATOM 692 C CA . LEU A 1 92 ? 7.717 -13.794 0.529 1.00 85.88 92 LEU A CA 1
ATOM 693 C C . LEU A 1 92 ? 6.500 -14.276 1.323 1.00 85.88 92 LEU A C 1
ATOM 695 O O . LEU A 1 92 ? 6.632 -14.581 2.509 1.00 85.88 92 LEU A O 1
ATOM 699 N N . SER A 1 93 ? 5.350 -14.458 0.674 1.00 86.38 93 SER A N 1
ATOM 700 C CA . SER A 1 93 ? 4.148 -14.968 1.336 1.00 86.38 93 SER A CA 1
ATOM 701 C C . SER A 1 93 ? 4.351 -16.351 1.951 1.00 86.38 93 SER A C 1
ATOM 703 O O . SER A 1 93 ? 3.652 -16.682 2.899 1.00 86.38 93 SER A O 1
ATOM 705 N N . GLN A 1 94 ? 5.296 -17.168 1.474 1.00 83.56 94 GLN A N 1
ATOM 706 C CA . GLN A 1 94 ? 5.525 -18.502 2.036 1.00 83.56 94 GLN A CA 1
ATOM 707 C C . GLN A 1 94 ? 6.334 -18.479 3.337 1.00 83.56 94 GLN A C 1
ATOM 709 O O . GLN A 1 94 ? 6.289 -19.457 4.081 1.00 83.56 94 GLN A O 1
ATOM 714 N N . ILE A 1 95 ? 7.040 -17.386 3.643 1.00 75.75 95 ILE A N 1
ATOM 715 C CA . ILE A 1 95 ? 7.908 -17.292 4.821 1.00 75.75 95 ILE A CA 1
ATOM 716 C C . ILE A 1 95 ? 7.040 -17.020 6.064 1.00 75.75 95 ILE A C 1
ATOM 718 O O . ILE A 1 95 ? 6.450 -15.944 6.171 1.00 75.75 95 ILE A O 1
ATOM 722 N N . PRO A 1 96 ? 6.914 -17.965 7.020 1.00 60.81 96 PRO A N 1
ATOM 723 C CA . PRO A 1 96 ? 5.928 -17.852 8.095 1.00 60.81 96 PRO A CA 1
ATOM 724 C C . PRO A 1 96 ? 6.373 -17.025 9.309 1.00 60.81 96 PRO A C 1
ATOM 726 O O . PRO A 1 96 ? 5.610 -16.965 10.270 1.00 60.81 96 PRO A O 1
ATOM 729 N N . SER A 1 97 ? 7.578 -16.435 9.343 1.00 57.12 97 SER A N 1
ATOM 730 C CA . SER A 1 97 ? 8.092 -15.823 10.577 1.00 57.12 97 SER A CA 1
ATOM 731 C C . SER A 1 97 ? 8.691 -14.425 10.404 1.00 57.12 97 SER A C 1
ATOM 733 O O . SER A 1 97 ? 9.493 -14.146 9.513 1.00 57.12 97 SER A O 1
ATOM 735 N N . PHE A 1 98 ? 8.326 -13.548 11.345 1.00 53.66 98 PHE A N 1
ATOM 736 C CA . PHE A 1 98 ? 8.862 -12.196 11.480 1.00 53.66 98 PHE A CA 1
ATOM 737 C C . PHE A 1 98 ? 10.365 -12.186 11.788 1.00 53.66 98 PHE A C 1
ATOM 739 O O . PHE A 1 98 ? 11.034 -11.226 11.425 1.00 53.66 98 PHE A O 1
ATOM 746 N N . HIS A 1 99 ? 10.903 -13.241 12.417 1.00 55.22 99 HIS A N 1
ATOM 747 C CA . HIS A 1 99 ? 12.293 -13.299 12.889 1.00 55.22 99 HIS A CA 1
ATOM 748 C C . HIS A 1 99 ? 13.318 -13.463 11.750 1.00 55.22 99 HIS A C 1
ATOM 750 O O . HIS A 1 99 ? 14.419 -12.931 11.821 1.00 55.22 99 HIS A O 1
ATOM 756 N N . GLU A 1 100 ? 12.931 -14.120 10.652 1.00 53.44 100 GLU A N 1
ATOM 757 C CA . GLU A 1 100 ? 13.797 -14.327 9.477 1.00 53.44 100 GLU A CA 1
ATOM 758 C C . GLU A 1 100 ? 13.851 -13.122 8.536 1.00 53.44 100 GLU A C 1
ATOM 760 O O . GLU A 1 100 ? 14.791 -12.958 7.760 1.00 53.44 100 GLU A O 1
ATOM 765 N N . LEU A 1 101 ? 12.835 -12.265 8.614 1.00 55.34 101 LEU A N 1
ATOM 766 C CA . LEU A 1 101 ? 12.664 -11.093 7.760 1.00 55.34 101 LEU A CA 1
ATOM 767 C C . LEU A 1 101 ? 12.755 -9.787 8.550 1.00 55.34 101 LEU A C 1
ATOM 769 O O . LEU A 1 101 ? 12.560 -8.722 7.968 1.00 55.34 101 LEU A O 1
ATOM 773 N N . THR A 1 102 ? 13.101 -9.854 9.846 1.00 61.59 102 THR A N 1
ATOM 774 C CA . THR A 1 102 ? 13.295 -8.674 10.710 1.00 61.59 102 THR A CA 1
ATOM 775 C C . THR A 1 102 ? 14.327 -7.724 10.116 1.00 61.59 102 THR A C 1
ATOM 777 O O . THR A 1 102 ? 14.258 -6.527 10.344 1.00 61.59 102 THR A O 1
ATOM 780 N N . TRP A 1 103 ? 15.268 -8.226 9.315 1.00 64.19 103 TRP A N 1
ATOM 781 C CA . TRP A 1 103 ? 16.239 -7.385 8.625 1.00 64.19 103 TRP A CA 1
ATOM 782 C C . TRP A 1 103 ? 15.621 -6.597 7.454 1.00 64.19 103 TRP A C 1
ATOM 784 O O . TRP A 1 103 ? 16.007 -5.454 7.242 1.00 64.19 103 TRP A O 1
ATOM 794 N N . LEU A 1 104 ? 14.638 -7.151 6.729 1.00 61.44 104 LEU A N 1
ATOM 795 C CA . LEU A 1 104 ? 13.931 -6.461 5.637 1.00 61.44 104 LEU A CA 1
ATOM 796 C C . LEU A 1 104 ? 12.944 -5.430 6.179 1.00 61.44 104 LEU A C 1
ATOM 798 O O . LEU A 1 104 ? 12.932 -4.287 5.725 1.00 61.44 104 LEU A O 1
ATOM 802 N N . SER A 1 105 ? 12.146 -5.807 7.179 1.00 60.41 105 SER A N 1
ATOM 803 C CA . SER A 1 105 ? 11.267 -4.868 7.880 1.00 60.41 105 SER A CA 1
ATOM 804 C C . SER A 1 105 ? 12.059 -3.870 8.728 1.00 60.41 105 SER A C 1
ATOM 806 O O . SER A 1 105 ? 11.660 -2.716 8.819 1.00 60.41 105 SER A O 1
ATOM 808 N N . GLY A 1 106 ? 13.213 -4.263 9.266 1.00 64.75 106 GLY A N 1
ATOM 809 C CA . GLY A 1 106 ? 14.163 -3.394 9.960 1.00 64.75 106 GLY A CA 1
ATOM 810 C C . GLY A 1 106 ? 14.827 -2.388 9.026 1.00 64.75 106 GLY A C 1
ATOM 811 O O . GLY A 1 106 ? 14.901 -1.216 9.365 1.00 64.75 106 GLY A O 1
ATOM 812 N N . LEU A 1 107 ? 15.227 -2.790 7.818 1.00 65.69 107 LEU A N 1
ATOM 813 C CA . LEU A 1 107 ? 15.744 -1.874 6.799 1.00 65.69 107 LEU A CA 1
ATOM 814 C C . LEU A 1 107 ? 14.650 -0.918 6.304 1.00 65.69 107 LEU A C 1
ATOM 816 O O . LEU A 1 107 ? 14.883 0.284 6.223 1.00 65.69 107 LEU A O 1
ATOM 820 N N . ALA A 1 108 ? 13.436 -1.416 6.049 1.00 61.59 108 ALA A N 1
ATOM 821 C CA . ALA A 1 108 ? 12.283 -0.572 5.726 1.00 61.59 108 ALA A CA 1
ATOM 822 C C . ALA A 1 108 ? 11.933 0.395 6.874 1.00 61.59 108 ALA A C 1
ATOM 824 O O . ALA A 1 108 ? 11.573 1.547 6.621 1.00 61.59 108 ALA A O 1
ATOM 825 N N . ALA A 1 109 ? 12.084 -0.049 8.126 1.00 61.12 109 ALA A N 1
ATOM 826 C CA . ALA A 1 109 ? 11.946 0.787 9.308 1.00 61.12 109 ALA A CA 1
ATOM 827 C C . ALA A 1 109 ? 13.072 1.817 9.387 1.00 61.12 109 ALA A C 1
ATOM 829 O O . ALA A 1 109 ? 12.764 2.969 9.625 1.00 61.12 109 ALA A O 1
ATOM 830 N N . VAL A 1 110 ? 14.333 1.477 9.110 1.00 65.31 110 VAL A N 1
ATOM 831 C CA . VAL A 1 110 ? 15.453 2.435 9.041 1.00 65.31 110 VAL A CA 1
ATOM 832 C C . VAL A 1 110 ? 15.227 3.474 7.942 1.00 65.31 110 VAL A C 1
ATOM 834 O O . VAL A 1 110 ? 15.474 4.654 8.167 1.00 65.31 110 VAL A O 1
ATOM 837 N N . MET A 1 111 ? 14.669 3.080 6.795 1.00 67.62 111 MET A N 1
ATOM 838 C CA . MET A 1 111 ? 14.269 4.018 5.743 1.00 67.62 111 MET A CA 1
ATOM 839 C C . MET A 1 111 ? 13.152 4.964 6.206 1.00 67.62 111 MET A C 1
ATOM 841 O O . MET A 1 111 ? 13.213 6.162 5.943 1.00 67.62 111 MET A O 1
ATOM 845 N N . SER A 1 112 ? 12.167 4.453 6.953 1.00 61.47 112 SER A N 1
ATOM 846 C CA . SER A 1 112 ? 11.122 5.270 7.586 1.00 61.47 112 SER A CA 1
ATOM 847 C C . SER A 1 112 ? 11.673 6.145 8.723 1.00 61.47 112 SER A C 1
ATOM 849 O O . SER A 1 112 ? 11.251 7.287 8.875 1.00 61.47 112 SER A O 1
ATOM 851 N N . ILE A 1 113 ? 12.637 5.634 9.494 1.00 60.00 113 ILE A N 1
ATOM 852 C CA . ILE A 1 113 ? 13.341 6.315 10.584 1.00 60.00 113 ILE A CA 1
ATOM 853 C C . ILE A 1 113 ? 14.250 7.397 10.013 1.00 60.00 113 ILE A C 1
ATOM 855 O O . ILE A 1 113 ? 14.397 8.407 10.666 1.00 60.00 113 ILE A O 1
ATOM 859 N N . GLY A 1 114 ? 14.806 7.280 8.807 1.00 65.62 114 GLY A N 1
ATOM 860 C CA . GLY A 1 114 ? 15.591 8.360 8.197 1.00 65.62 114 GLY A CA 1
ATOM 861 C C . GLY A 1 114 ? 14.771 9.642 8.020 1.00 65.62 114 GLY A C 1
ATOM 862 O O . GLY A 1 114 ? 15.202 10.722 8.422 1.00 65.62 114 GLY A O 1
ATOM 863 N N . TYR A 1 115 ? 13.544 9.516 7.507 1.00 58.69 115 TYR A N 1
ATOM 864 C CA . TYR A 1 115 ? 12.624 10.647 7.341 1.00 58.69 115 TYR A CA 1
ATOM 865 C C . TYR A 1 115 ? 11.970 11.067 8.665 1.00 58.69 115 TYR A C 1
ATOM 867 O O . TYR A 1 115 ? 11.891 12.259 8.971 1.00 58.69 115 TYR A O 1
ATOM 875 N N . SER A 1 116 ? 11.569 10.103 9.502 1.00 57.69 116 SER A N 1
ATOM 876 C CA . SER A 1 116 ? 11.028 10.393 10.832 1.00 57.69 116 SER A CA 1
ATOM 877 C C . SER A 1 116 ? 12.074 10.936 11.804 1.00 57.69 116 SER A C 1
ATOM 879 O O . SER A 1 116 ? 11.695 11.713 12.656 1.00 57.69 116 SER A O 1
ATOM 881 N N . ALA A 1 117 ? 13.364 10.616 11.703 1.00 62.38 117 ALA A N 1
ATOM 882 C CA . ALA A 1 117 ? 14.416 11.116 12.595 1.00 62.38 117 ALA A CA 1
ATOM 883 C C . ALA A 1 117 ? 14.708 12.594 12.352 1.00 62.38 117 ALA A C 1
ATOM 885 O O . ALA A 1 117 ? 15.020 13.300 13.300 1.00 62.38 117 ALA A O 1
ATOM 886 N N . ILE A 1 118 ? 14.538 13.084 11.123 1.00 65.12 118 ILE A N 1
ATOM 887 C CA . ILE A 1 118 ? 14.572 14.522 10.830 1.00 65.12 118 ILE A CA 1
ATOM 888 C C . ILE A 1 118 ? 13.364 15.204 11.492 1.00 65.12 118 ILE A C 1
ATOM 890 O O . ILE A 1 118 ? 13.523 16.187 12.215 1.00 65.12 118 ILE A O 1
ATOM 894 N N . GLY A 1 119 ? 12.163 14.635 11.330 1.00 55.69 119 GLY A N 1
ATOM 895 C CA . GLY A 1 119 ? 10.948 15.127 11.991 1.00 55.69 119 GLY A CA 1
ATOM 896 C C . GLY A 1 119 ? 11.007 15.056 13.522 1.00 55.69 119 GLY A C 1
ATOM 897 O O . GLY A 1 119 ? 10.577 15.982 14.204 1.00 55.69 119 GLY A O 1
ATOM 898 N N . THR A 1 120 ? 11.593 13.996 14.072 1.00 57.06 120 THR A N 1
ATOM 899 C CA . THR A 1 120 ? 11.795 13.767 15.504 1.00 57.06 120 THR A CA 1
ATOM 900 C C . THR A 1 120 ? 12.933 14.618 16.040 1.00 57.06 120 THR A C 1
ATOM 902 O O . THR A 1 120 ? 12.810 15.078 17.157 1.00 57.06 120 THR A O 1
ATOM 905 N N . ALA A 1 121 ? 13.998 14.911 15.291 1.00 64.06 121 ALA A N 1
ATOM 906 C CA . ALA A 1 121 ? 15.038 15.848 15.725 1.00 64.06 121 ALA A CA 1
ATOM 907 C C . ALA A 1 121 ? 14.478 17.273 15.847 1.00 64.06 121 ALA A C 1
ATOM 909 O O . ALA A 1 121 ? 14.730 17.949 16.842 1.00 64.06 121 ALA A O 1
ATOM 910 N N . LEU A 1 122 ? 13.639 17.694 14.892 1.00 53.75 122 LEU A N 1
ATOM 911 C CA . LEU A 1 122 ? 12.904 18.961 14.964 1.00 53.75 122 LEU A CA 1
ATOM 912 C C . LEU A 1 122 ? 11.867 18.960 16.099 1.00 53.75 122 LEU A C 1
ATOM 914 O O . LEU A 1 122 ? 11.739 19.946 16.818 1.00 53.75 122 LEU A O 1
ATOM 918 N N . SER A 1 123 ? 11.161 17.844 16.302 1.00 56.25 123 SER A N 1
ATOM 919 C CA . SER A 1 123 ? 10.166 17.705 17.374 1.00 56.25 123 SER A CA 1
ATOM 920 C C . SER A 1 123 ? 10.808 17.588 18.757 1.00 56.25 123 SER A C 1
ATOM 922 O O . SER A 1 123 ? 10.298 18.162 19.701 1.00 56.25 123 SER A O 1
ATOM 924 N N . PHE A 1 124 ? 11.949 16.913 18.891 1.00 59.88 124 PHE A N 1
ATOM 925 C CA . PHE A 1 124 ? 12.723 16.774 20.125 1.00 59.88 124 PHE A CA 1
ATOM 926 C C . PHE A 1 124 ? 13.393 18.096 20.496 1.00 59.88 124 PHE A C 1
ATOM 928 O O . PHE A 1 124 ? 13.346 18.473 21.657 1.00 59.88 124 PHE A O 1
ATOM 935 N N . ALA A 1 125 ? 13.892 18.874 19.527 1.00 57.31 125 ALA A N 1
ATOM 936 C CA . ALA A 1 125 ? 14.277 20.268 19.766 1.00 57.31 125 ALA A CA 1
ATOM 937 C C . ALA A 1 125 ? 13.105 21.113 20.313 1.00 57.31 125 ALA A C 1
ATOM 939 O O . ALA A 1 125 ? 13.331 22.044 21.078 1.00 57.31 125 ALA A O 1
ATOM 940 N N . LYS A 1 126 ? 11.861 20.749 19.966 1.00 50.00 126 LYS A N 1
ATOM 941 C CA . LYS A 1 126 ? 10.623 21.390 20.433 1.00 50.00 126 LYS A CA 1
ATOM 942 C C . LYS A 1 126 ? 10.026 20.785 21.721 1.00 50.00 126 LYS A C 1
ATOM 944 O O . LYS A 1 126 ? 9.242 21.449 22.386 1.00 50.00 126 LYS A O 1
ATOM 949 N N . ILE A 1 127 ? 10.384 19.551 22.081 1.00 53.59 127 ILE A N 1
ATOM 950 C CA . ILE A 1 127 ? 9.992 18.848 23.323 1.00 53.59 127 ILE A CA 1
ATOM 951 C C . ILE A 1 127 ? 11.015 19.105 24.437 1.00 53.59 127 ILE A C 1
ATOM 953 O O . ILE A 1 127 ? 10.660 19.189 25.605 1.00 53.59 127 ILE A O 1
ATOM 957 N N . VAL A 1 128 ? 12.290 19.327 24.106 1.00 60.41 128 VAL A N 1
ATOM 958 C CA . VAL A 1 128 ? 13.286 19.851 25.060 1.00 60.41 128 VAL A CA 1
ATOM 959 C C . VAL A 1 128 ? 12.880 21.246 25.574 1.00 60.41 128 VAL A C 1
ATOM 961 O O . VAL A 1 128 ? 13.353 21.664 26.627 1.00 60.41 128 VAL A O 1
ATOM 964 N N . SER A 1 129 ? 11.941 21.930 24.903 1.00 52.81 129 SER A N 1
ATOM 965 C CA . SER A 1 129 ? 11.251 23.118 25.423 1.00 52.81 129 SER A CA 1
ATOM 966 C C . SER A 1 129 ? 9.954 22.862 26.221 1.00 52.81 129 SER A C 1
ATOM 968 O O . SER A 1 129 ? 9.491 23.808 26.847 1.00 52.81 129 SER A O 1
ATOM 970 N N . GLU A 1 130 ? 9.369 21.653 26.258 1.00 53.91 130 GLU A N 1
ATOM 971 C CA . GLU A 1 130 ? 8.083 21.381 26.948 1.00 53.91 130 GLU A CA 1
ATOM 972 C C . GLU A 1 130 ? 7.834 19.859 27.180 1.00 53.91 130 GLU A C 1
ATOM 974 O O . GLU A 1 130 ? 7.794 19.080 26.233 1.00 53.91 130 GLU A O 1
ATOM 979 N N . GLN A 1 131 ? 7.698 19.407 28.441 1.00 50.00 131 GLN A N 1
ATOM 980 C CA . GLN A 1 131 ? 7.566 17.993 28.879 1.00 50.00 131 GLN A CA 1
ATOM 981 C C . GLN A 1 131 ? 6.100 17.491 29.017 1.00 50.00 131 GLN A C 1
ATOM 983 O O . GLN A 1 131 ? 5.305 18.194 29.634 1.00 50.00 131 GLN A O 1
ATOM 988 N N . SER A 1 132 ? 5.793 16.221 28.658 1.00 46.75 132 SER A N 1
ATOM 989 C CA . SER A 1 132 ? 5.156 15.147 29.497 1.00 46.75 132 SER A CA 1
ATOM 990 C C . SER A 1 132 ? 4.382 14.041 28.714 1.00 46.75 132 SER A C 1
ATOM 992 O O . SER A 1 132 ? 3.843 14.254 27.635 1.00 46.75 132 SER A O 1
ATOM 994 N N . ASP A 1 133 ? 4.335 12.819 29.272 1.00 56.12 133 ASP A N 1
ATOM 995 C CA . ASP A 1 133 ? 4.057 11.514 28.618 1.00 56.12 133 ASP A CA 1
ATOM 996 C C . ASP A 1 133 ? 2.619 11.209 28.108 1.00 56.12 133 ASP A C 1
ATOM 998 O O . ASP A 1 133 ? 2.394 10.139 27.540 1.00 56.12 133 ASP A O 1
ATOM 1002 N N . GLU A 1 134 ? 1.644 12.120 28.198 1.00 50.91 134 GLU A N 1
ATOM 1003 C CA . GLU A 1 134 ? 0.396 12.017 27.397 1.00 50.91 134 GLU A CA 1
ATOM 1004 C C . GLU A 1 134 ? 0.557 12.646 25.996 1.00 50.91 134 GLU A C 1
ATOM 1006 O O . GLU A 1 134 ? -0.214 12.357 25.073 1.00 50.91 134 GLU A O 1
ATOM 1011 N N . GLU A 1 135 ? 1.607 13.449 25.791 1.00 53.09 135 GLU A N 1
ATOM 1012 C CA . GLU A 1 135 ? 1.852 14.183 24.549 1.00 53.09 135 GLU A CA 1
ATOM 1013 C C . GLU A 1 135 ? 2.620 13.382 23.493 1.00 53.09 135 GLU A C 1
ATOM 1015 O O . GLU A 1 135 ? 2.699 13.817 22.349 1.00 53.09 135 GLU A O 1
ATOM 1020 N N . GLY A 1 136 ? 3.142 12.190 23.800 1.00 56.44 136 GLY A N 1
ATOM 1021 C CA . GLY A 1 136 ? 3.882 11.382 22.819 1.00 56.44 136 GLY A CA 1
ATOM 1022 C C . GLY A 1 136 ? 3.020 10.956 21.621 1.00 56.44 136 GLY A C 1
ATOM 1023 O O . GLY A 1 136 ? 3.445 11.037 20.466 1.00 56.44 136 GLY A O 1
ATOM 1024 N N . GLN A 1 137 ? 1.766 10.567 21.876 1.00 58.72 137 GLN A N 1
ATOM 1025 C CA . GLN A 1 137 ? 0.822 10.206 20.815 1.00 58.72 137 GLN A CA 1
ATOM 1026 C C . GLN A 1 137 ? 0.330 11.441 20.046 1.00 58.72 137 GLN A C 1
ATOM 1028 O O . GLN A 1 137 ? 0.220 11.393 18.820 1.00 58.72 137 GLN A O 1
ATOM 1033 N N . LEU A 1 138 ? 0.076 12.554 20.742 1.00 70.94 138 LEU A N 1
ATOM 1034 C CA . LEU A 1 138 ? -0.324 13.816 20.117 1.00 70.94 138 LEU A CA 1
ATOM 1035 C C . LEU A 1 138 ? 0.808 14.404 19.261 1.00 70.94 138 LEU A C 1
ATOM 1037 O O . LEU A 1 138 ? 0.575 14.813 18.126 1.00 70.94 138 LEU A O 1
ATOM 1041 N N . GLY A 1 139 ? 2.036 14.378 19.773 1.00 69.62 139 GLY A N 1
ATOM 1042 C CA . GLY A 1 139 ? 3.253 14.793 19.087 1.00 69.62 139 GLY A CA 1
ATOM 1043 C C . GLY A 1 139 ? 3.525 13.943 17.852 1.00 69.62 139 GLY A C 1
ATOM 1044 O O . GLY A 1 139 ? 3.779 14.494 16.785 1.00 69.62 139 GLY A O 1
ATOM 1045 N N . GLY A 1 140 ? 3.366 12.619 17.942 1.00 66.25 140 GLY A N 1
ATOM 1046 C CA . GLY A 1 140 ? 3.494 11.726 16.788 1.00 66.25 140 GLY A CA 1
ATOM 1047 C C . GLY A 1 140 ? 2.466 12.011 15.687 1.00 66.25 140 GLY A C 1
ATOM 1048 O O . GLY A 1 140 ? 2.824 12.088 14.508 1.00 66.25 140 GLY A O 1
ATOM 1049 N N . VAL A 1 141 ? 1.196 12.221 16.055 1.00 71.81 141 VAL A N 1
ATOM 1050 C CA . VAL A 1 141 ? 0.132 12.585 15.101 1.00 71.81 141 VAL A CA 1
ATOM 1051 C C . VAL A 1 141 ? 0.397 13.957 14.483 1.00 71.81 141 VAL A C 1
ATOM 1053 O O . VAL A 1 141 ? 0.300 14.102 13.265 1.00 71.81 141 VAL A O 1
ATOM 1056 N N . SER A 1 142 ? 0.776 14.945 15.294 1.00 72.44 142 SER A N 1
ATOM 1057 C CA . SER A 1 142 ? 1.097 16.302 14.844 1.00 72.44 142 SER A CA 1
ATOM 1058 C C . SER A 1 142 ? 2.284 16.314 13.877 1.00 72.44 142 SER A C 1
ATOM 1060 O O . SER A 1 142 ? 2.169 16.838 12.769 1.00 72.44 142 SER A O 1
ATOM 1062 N N . ALA A 1 143 ? 3.385 15.646 14.232 1.00 71.88 143 ALA A N 1
ATOM 1063 C CA . ALA A 1 143 ? 4.575 15.538 13.391 1.00 71.88 143 ALA A CA 1
ATOM 1064 C C . ALA A 1 143 ? 4.272 14.842 12.057 1.00 71.88 143 ALA A C 1
ATOM 1066 O O . ALA A 1 143 ? 4.670 15.325 10.999 1.00 71.88 143 ALA A O 1
ATOM 1067 N N . THR A 1 144 ? 3.513 13.743 12.091 1.00 70.44 144 THR A N 1
ATOM 1068 C CA . THR A 1 144 ? 3.108 13.013 10.879 1.00 70.44 144 THR A CA 1
ATOM 1069 C C . THR A 1 144 ? 2.201 13.866 9.988 1.00 70.44 144 THR A C 1
ATOM 1071 O O . THR A 1 144 ? 2.371 13.891 8.772 1.00 70.44 144 THR A O 1
ATOM 1074 N N . THR A 1 145 ? 1.260 14.601 10.588 1.00 77.81 145 THR A N 1
ATOM 1075 C CA . THR A 1 145 ? 0.348 15.495 9.860 1.00 77.81 145 THR A CA 1
ATOM 1076 C C . THR A 1 145 ? 1.115 16.631 9.193 1.00 77.81 145 THR A C 1
ATOM 1078 O O . THR A 1 145 ? 0.914 16.887 8.010 1.00 77.81 145 THR A O 1
ATOM 1081 N N . LEU A 1 146 ? 2.030 17.279 9.920 1.00 78.12 146 LEU A N 1
ATOM 1082 C CA . LEU A 1 146 ? 2.865 18.348 9.375 1.00 78.12 146 LEU A CA 1
ATOM 1083 C C . LEU A 1 146 ? 3.760 17.841 8.242 1.00 78.12 146 LEU A C 1
ATOM 1085 O O . LEU A 1 146 ? 3.883 18.513 7.222 1.00 78.12 146 LEU A O 1
ATOM 1089 N N . PHE A 1 147 ? 4.352 16.655 8.402 1.00 75.00 147 PHE A N 1
ATOM 1090 C CA . PHE A 1 147 ? 5.179 16.041 7.370 1.00 75.00 147 PHE A CA 1
ATOM 1091 C C . PHE A 1 147 ? 4.386 15.799 6.082 1.00 75.00 147 PHE A C 1
ATOM 1093 O O . PHE A 1 147 ? 4.811 16.255 5.023 1.00 75.00 147 PHE A O 1
ATOM 1100 N N . TYR A 1 148 ? 3.218 15.151 6.168 1.00 79.25 148 TYR A N 1
ATOM 1101 C CA . TYR A 1 148 ? 2.391 14.910 4.984 1.00 79.25 148 TYR A CA 1
ATOM 1102 C C . TYR A 1 148 ? 1.896 16.209 4.353 1.00 79.25 148 TYR A C 1
ATOM 1104 O O . TYR A 1 148 ? 2.072 16.382 3.155 1.00 79.25 148 TYR A O 1
ATOM 1112 N N . LEU A 1 149 ? 1.402 17.168 5.145 1.00 82.81 149 LEU A N 1
ATOM 1113 C CA . LEU A 1 149 ? 0.985 18.471 4.620 1.00 82.81 149 LEU A CA 1
ATOM 1114 C C . LEU A 1 149 ? 2.131 19.210 3.922 1.00 82.81 149 LEU A C 1
ATOM 1116 O O . LEU A 1 149 ? 1.921 19.807 2.872 1.00 82.81 149 LEU A O 1
ATOM 1120 N N . MET A 1 150 ? 3.345 19.172 4.476 1.00 78.94 150 MET A N 1
ATOM 1121 C CA . MET A 1 150 ? 4.514 19.788 3.849 1.00 78.94 150 MET A CA 1
ATOM 1122 C C . MET A 1 150 ? 4.854 19.103 2.521 1.00 78.94 150 MET A C 1
ATOM 1124 O O . MET A 1 150 ? 5.045 19.787 1.514 1.00 78.94 150 MET A O 1
ATOM 1128 N N . CYS A 1 151 ? 4.910 17.769 2.506 1.00 74.69 151 CYS A N 1
ATOM 1129 C CA . CYS A 1 151 ? 5.162 16.992 1.294 1.00 74.69 151 CYS A CA 1
ATOM 1130 C C . CYS A 1 151 ? 4.094 17.238 0.221 1.00 74.69 151 CYS A C 1
ATOM 1132 O O . CYS A 1 151 ? 4.448 17.433 -0.940 1.00 74.69 151 CYS A O 1
ATOM 1134 N N . ASP A 1 152 ? 2.819 17.285 0.603 1.00 81.88 152 ASP A N 1
ATOM 1135 C CA . ASP A 1 152 ? 1.696 17.513 -0.306 1.00 81.88 152 ASP A CA 1
ATOM 1136 C C . ASP A 1 152 ? 1.719 18.939 -0.868 1.00 81.88 152 ASP A C 1
ATOM 1138 O O . ASP A 1 152 ? 1.619 19.124 -2.080 1.00 81.88 152 ASP A O 1
ATOM 1142 N N . CYS A 1 153 ? 1.926 19.953 -0.020 1.00 84.06 153 CYS A N 1
ATOM 1143 C CA . CYS A 1 153 ? 2.024 21.349 -0.450 1.00 84.06 153 CYS A CA 1
ATOM 1144 C C . CYS A 1 153 ? 3.212 21.580 -1.392 1.00 84.06 153 CYS A C 1
ATOM 1146 O O . CYS A 1 153 ? 3.052 22.237 -2.418 1.00 84.06 153 CYS A O 1
ATOM 1148 N N . PHE A 1 154 ? 4.397 21.045 -1.077 1.00 82.19 154 PHE A N 1
ATOM 1149 C CA . PHE A 1 154 ? 5.572 21.175 -1.946 1.00 82.19 154 PHE A CA 1
ATOM 1150 C C . PHE A 1 154 ? 5.440 20.353 -3.226 1.00 82.19 154 PHE A C 1
ATOM 1152 O O . PHE A 1 154 ? 5.796 20.843 -4.296 1.00 82.19 154 PHE A O 1
ATOM 1159 N N . GLY A 1 155 ? 4.891 19.141 -3.142 1.00 79.12 155 GLY A N 1
ATOM 1160 C CA . GLY A 1 155 ? 4.601 18.316 -4.310 1.00 79.12 155 GLY A CA 1
ATOM 1161 C C . GLY A 1 155 ? 3.620 19.009 -5.255 1.00 79.12 155 GLY A C 1
ATOM 1162 O O . GLY A 1 155 ? 3.885 19.112 -6.451 1.00 79.12 155 GLY A O 1
ATOM 1163 N N . TYR A 1 156 ? 2.532 19.566 -4.721 1.00 83.81 156 TYR A N 1
ATOM 1164 C CA . TYR A 1 156 ? 1.567 20.329 -5.508 1.00 83.81 156 TYR A CA 1
ATOM 1165 C C . TYR A 1 156 ? 2.160 21.635 -6.050 1.00 83.81 156 TYR A C 1
ATOM 1167 O O . TYR A 1 156 ? 1.917 21.980 -7.200 1.00 83.81 156 TYR A O 1
ATOM 1175 N N . ALA A 1 157 ? 2.986 22.350 -5.281 1.00 84.12 157 ALA A N 1
ATOM 1176 C CA . ALA A 1 157 ? 3.671 23.543 -5.781 1.00 84.12 157 ALA A CA 1
ATOM 1177 C C . ALA A 1 157 ? 4.646 23.227 -6.932 1.00 84.12 157 ALA A C 1
ATOM 1179 O O . ALA A 1 157 ? 4.816 24.054 -7.825 1.00 84.12 157 ALA A O 1
ATOM 1180 N N . ALA A 1 158 ? 5.267 22.043 -6.925 1.00 81.31 158 ALA A N 1
ATOM 1181 C CA . ALA A 1 158 ? 6.211 21.617 -7.955 1.00 81.31 158 ALA A CA 1
ATOM 1182 C C . ALA A 1 158 ? 5.530 21.092 -9.232 1.00 81.31 158 ALA A C 1
ATOM 1184 O O . ALA A 1 158 ? 5.996 21.389 -10.329 1.00 81.31 158 ALA A O 1
ATOM 1185 N N . PHE A 1 159 ? 4.450 20.313 -9.102 1.00 82.56 159 PHE A N 1
ATOM 1186 C CA . PHE A 1 159 ? 3.819 19.611 -10.233 1.00 82.56 159 PHE A CA 1
ATOM 1187 C C . PHE A 1 159 ? 2.425 20.131 -10.611 1.00 82.56 159 PHE A C 1
ATOM 1189 O O . PHE A 1 159 ? 1.888 19.771 -11.659 1.00 82.56 159 PHE A O 1
ATOM 1196 N N . GLY A 1 160 ? 1.817 20.964 -9.768 1.00 86.62 160 GLY A N 1
ATOM 1197 C CA . GLY A 1 160 ? 0.461 21.470 -9.953 1.00 86.62 160 GLY A CA 1
ATOM 1198 C C . GLY A 1 160 ? -0.563 20.351 -10.140 1.00 86.62 160 GLY A C 1
ATOM 1199 O O . GLY A 1 160 ? -0.504 19.298 -9.504 1.00 86.62 160 GLY A O 1
ATOM 1200 N N . ASN A 1 161 ? -1.493 20.574 -11.068 1.00 85.62 161 ASN A N 1
ATOM 1201 C CA . ASN A 1 161 ? -2.542 19.611 -11.410 1.00 85.62 161 ASN A CA 1
ATOM 1202 C C . ASN A 1 161 ? -2.020 18.362 -12.147 1.00 85.62 161 ASN A C 1
ATOM 1204 O O . ASN A 1 161 ? -2.774 17.409 -12.321 1.00 85.62 161 ASN A O 1
ATOM 1208 N N . GLU A 1 162 ? -0.752 18.346 -12.571 1.00 80.38 162 GLU A N 1
ATOM 1209 C CA . GLU A 1 162 ? -0.122 17.211 -13.262 1.00 80.38 162 GLU A CA 1
ATOM 1210 C C . GLU A 1 162 ? 0.665 16.296 -12.304 1.00 80.38 162 GLU A C 1
ATOM 1212 O O . GLU A 1 162 ? 1.404 15.414 -12.745 1.00 80.38 162 GLU A O 1
ATOM 1217 N N . ALA A 1 163 ? 0.511 16.479 -10.986 1.00 79.56 163 ALA A N 1
ATOM 1218 C CA . ALA A 1 163 ? 1.186 15.676 -9.971 1.00 79.56 163 ALA A CA 1
ATOM 1219 C C . ALA A 1 163 ? 0.928 14.165 -10.161 1.00 79.56 163 ALA A C 1
ATOM 1221 O O . ALA A 1 163 ? -0.213 13.705 -10.050 1.00 79.56 163 ALA A O 1
ATOM 1222 N N . PRO A 1 164 ? 1.970 13.350 -10.415 1.00 75.44 164 PRO A N 1
ATOM 1223 C CA . PRO A 1 164 ? 1.784 11.920 -10.601 1.00 75.44 164 PRO A CA 1
ATOM 1224 C C . PRO A 1 164 ? 1.576 11.210 -9.265 1.00 75.44 164 PRO A C 1
ATOM 1226 O O . PRO A 1 164 ? 2.148 11.584 -8.242 1.00 75.44 164 PRO A O 1
ATOM 1229 N N . GLY A 1 165 ? 0.841 10.092 -9.292 1.00 72.88 165 GLY A N 1
ATOM 1230 C CA . GLY A 1 165 ? 0.579 9.278 -8.095 1.00 72.88 165 GLY A CA 1
ATOM 1231 C C . GLY A 1 165 ? 1.839 8.736 -7.400 1.00 72.88 165 GLY A C 1
ATOM 1232 O O . GLY A 1 165 ? 1.789 8.392 -6.225 1.00 72.88 165 GLY A O 1
ATOM 1233 N N . ASN A 1 166 ? 2.973 8.686 -8.105 1.00 76.75 166 ASN A N 1
ATOM 1234 C CA . ASN A 1 166 ? 4.298 8.567 -7.507 1.00 76.75 166 ASN A CA 1
ATOM 1235 C C . ASN A 1 166 ? 5.114 9.808 -7.886 1.00 76.75 166 ASN A C 1
ATOM 1237 O O . ASN A 1 166 ? 5.591 9.902 -9.019 1.00 76.75 166 ASN A O 1
ATOM 1241 N N . MET A 1 167 ? 5.308 10.731 -6.941 1.00 75.25 167 MET A N 1
ATOM 1242 C CA . MET A 1 167 ? 6.004 12.004 -7.178 1.00 75.25 167 MET A CA 1
ATOM 1243 C C . MET A 1 167 ? 7.409 11.820 -7.777 1.00 75.25 167 MET A C 1
ATOM 1245 O O . MET A 1 167 ? 7.819 12.614 -8.619 1.00 75.25 167 MET A O 1
ATOM 1249 N N . LEU A 1 168 ? 8.123 10.734 -7.437 1.00 71.75 168 LEU A N 1
ATOM 1250 C CA . LEU A 1 168 ? 9.457 10.449 -7.992 1.00 71.75 168 LEU A CA 1
ATOM 1251 C C . LEU A 1 168 ? 9.450 10.184 -9.500 1.00 71.75 168 LEU A C 1
ATOM 1253 O O . LEU A 1 168 ? 10.492 10.279 -10.142 1.00 71.75 168 LEU A O 1
ATOM 1257 N N . THR A 1 169 ? 8.295 9.850 -10.070 1.00 72.62 169 THR A N 1
ATOM 1258 C CA . THR A 1 169 ? 8.143 9.708 -11.524 1.00 72.62 169 THR A CA 1
ATOM 1259 C C . THR A 1 169 ? 7.904 11.048 -12.221 1.00 72.62 169 THR A C 1
ATOM 1261 O O . THR A 1 169 ? 8.180 11.156 -13.413 1.00 72.62 169 THR A O 1
ATOM 1264 N N . GLY A 1 170 ? 7.448 12.069 -11.484 1.00 66.31 170 GLY A N 1
ATOM 1265 C CA . GLY A 1 170 ? 7.124 13.404 -11.999 1.00 66.31 170 GLY A CA 1
ATOM 1266 C C . GLY A 1 170 ? 8.328 14.300 -12.204 1.00 66.31 170 GLY A C 1
ATOM 1267 O O . GLY A 1 170 ? 8.340 15.092 -13.138 1.00 66.31 170 GLY A O 1
ATOM 1268 N N . PHE A 1 171 ? 9.385 14.120 -11.406 1.00 65.44 171 PHE A N 1
ATOM 1269 C CA . PHE A 1 171 ? 10.658 14.809 -11.635 1.00 65.44 171 PHE A CA 1
ATOM 1270 C C . PHE A 1 171 ? 11.288 14.433 -12.986 1.00 65.44 171 PHE A C 1
ATOM 1272 O O . PHE A 1 171 ? 12.250 15.060 -13.412 1.00 65.44 171 PHE A O 1
ATOM 1279 N N . GLY A 1 172 ? 10.771 13.419 -13.688 1.00 59.00 172 GLY A N 1
ATOM 1280 C CA . GLY A 1 172 ? 11.390 12.923 -14.905 1.00 59.00 172 GLY A CA 1
ATOM 1281 C C . GLY A 1 172 ? 12.843 12.530 -14.638 1.00 59.00 172 GLY A C 1
ATOM 1282 O O . GLY A 1 172 ? 13.195 12.042 -13.565 1.00 59.00 172 GLY A O 1
ATOM 1283 N N . PHE A 1 173 ? 13.702 12.761 -15.619 1.00 60.84 173 PHE A N 1
ATOM 1284 C CA . PHE A 1 173 ? 15.143 12.586 -15.474 1.00 60.84 173 PHE A CA 1
ATOM 1285 C C . PHE A 1 173 ? 15.768 13.952 -15.156 1.00 60.84 173 PHE A C 1
ATOM 1287 O O . PHE A 1 173 ? 16.569 14.466 -15.929 1.00 60.84 173 PHE A O 1
ATOM 1294 N N . TYR A 1 174 ? 15.333 14.581 -14.059 1.00 56.25 174 TYR A N 1
ATOM 1295 C CA . TYR A 1 174 ? 15.985 15.784 -13.540 1.00 56.25 174 TYR A CA 1
ATOM 1296 C C . TYR A 1 174 ? 17.322 15.394 -12.909 1.00 56.25 174 TYR A C 1
ATOM 1298 O O . TYR A 1 174 ? 17.407 14.403 -12.176 1.00 56.25 174 TYR A O 1
ATOM 1306 N N . GLU A 1 175 ? 18.377 16.154 -13.191 1.00 57.56 175 GLU A N 1
ATOM 1307 C CA . GLU A 1 175 ? 19.663 15.919 -12.550 1.00 57.56 175 GLU A CA 1
ATOM 1308 C C . GLU A 1 175 ? 19.574 16.250 -11.049 1.00 57.56 175 GLU A C 1
ATOM 1310 O O . GLU A 1 175 ? 19.073 17.319 -10.689 1.00 57.56 175 GLU A O 1
ATOM 1315 N N . PRO A 1 176 ? 20.050 15.357 -10.156 1.00 70.88 176 PRO A N 1
ATOM 1316 C CA . PRO A 1 176 ? 20.859 14.175 -10.460 1.00 70.88 176 PRO A CA 1
ATOM 1317 C C . PRO A 1 176 ? 20.087 12.832 -10.542 1.00 70.88 176 PRO A C 1
ATOM 1319 O O . PRO A 1 176 ? 19.404 12.423 -9.601 1.00 70.88 176 PRO A O 1
ATOM 1322 N N . PHE A 1 177 ? 20.315 12.053 -11.615 1.00 74.81 177 PHE A N 1
ATOM 1323 C CA . PHE A 1 177 ? 19.663 10.743 -11.853 1.00 74.81 177 PHE A CA 1
ATOM 1324 C C . PHE A 1 177 ? 19.874 9.720 -10.738 1.00 74.81 177 PHE A C 1
ATOM 1326 O O . PHE A 1 177 ? 18.998 8.897 -10.473 1.00 74.81 177 PHE A O 1
ATOM 1333 N N . TRP A 1 178 ? 21.039 9.754 -10.085 1.00 78.19 178 TRP A N 1
ATOM 1334 C CA . TRP A 1 178 ? 21.359 8.823 -9.005 1.00 78.19 178 TRP A CA 1
ATOM 1335 C C . TRP A 1 178 ? 20.418 9.003 -7.809 1.00 78.19 178 TRP A C 1
ATOM 1337 O O . TRP A 1 178 ? 20.079 8.018 -7.160 1.00 78.19 178 TRP A O 1
ATOM 1347 N N . LEU A 1 179 ? 19.944 10.229 -7.551 1.00 77.56 179 LEU A N 1
ATOM 1348 C CA . LEU A 1 179 ? 19.036 10.519 -6.443 1.00 77.56 179 LEU A CA 1
ATOM 1349 C C . LEU A 1 179 ? 17.633 9.975 -6.730 1.00 77.56 179 LEU A C 1
ATOM 1351 O O . LEU A 1 179 ? 17.022 9.347 -5.866 1.00 77.56 179 LEU A O 1
ATOM 1355 N N . VAL A 1 180 ? 17.160 10.135 -7.969 1.00 78.94 180 VAL A N 1
ATOM 1356 C CA . VAL A 1 180 ? 15.896 9.542 -8.434 1.00 78.94 180 VAL A CA 1
ATOM 1357 C C . VAL A 1 180 ? 15.971 8.012 -8.400 1.00 78.94 180 VAL A C 1
ATOM 1359 O O . VAL A 1 180 ? 15.024 7.357 -7.954 1.00 78.94 180 VAL A O 1
ATOM 1362 N N . ALA A 1 181 ? 17.095 7.425 -8.824 1.00 81.56 181 ALA A N 1
ATOM 1363 C CA . ALA A 1 181 ? 17.309 5.980 -8.774 1.00 81.56 181 ALA A CA 1
ATOM 1364 C C . ALA A 1 181 ? 17.312 5.455 -7.332 1.00 81.56 181 ALA A C 1
ATOM 1366 O O . ALA A 1 181 ? 16.601 4.499 -7.020 1.00 81.56 181 ALA A O 1
ATOM 1367 N N . LEU A 1 182 ? 18.054 6.118 -6.443 1.00 83.62 182 LEU A N 1
ATOM 1368 C CA . LEU A 1 182 ? 18.150 5.759 -5.032 1.00 83.62 182 LEU A CA 1
ATOM 1369 C C . LEU A 1 182 ? 16.788 5.845 -4.331 1.00 83.62 182 LEU A C 1
ATOM 1371 O O . LEU A 1 182 ? 16.381 4.893 -3.667 1.00 83.62 182 LEU A O 1
ATOM 1375 N N . GLY A 1 183 ? 16.048 6.940 -4.537 1.00 82.06 183 GLY A N 1
ATOM 1376 C CA . GLY A 1 183 ? 14.712 7.113 -3.965 1.00 82.06 183 GLY A CA 1
ATOM 1377 C C . GLY A 1 183 ? 13.740 6.021 -4.414 1.00 82.06 183 GLY A C 1
ATOM 1378 O O . GLY A 1 183 ? 13.010 5.457 -3.601 1.00 82.06 183 GLY A O 1
ATOM 1379 N N . ASN A 1 184 ? 13.772 5.645 -5.693 1.00 86.38 184 ASN A N 1
ATOM 1380 C CA . ASN A 1 184 ? 12.925 4.568 -6.198 1.00 86.38 184 ASN A CA 1
ATOM 1381 C C . ASN A 1 184 ? 13.339 3.179 -5.680 1.00 86.38 184 ASN A C 1
ATOM 1383 O O . ASN A 1 184 ? 12.463 2.361 -5.400 1.00 86.38 184 ASN A O 1
ATOM 1387 N N . ILE A 1 185 ? 14.635 2.908 -5.488 1.00 87.25 185 ILE A N 1
ATOM 1388 C CA . ILE A 1 185 ? 15.098 1.673 -4.827 1.00 87.25 185 ILE A CA 1
ATOM 1389 C C . ILE A 1 185 ? 14.574 1.607 -3.393 1.00 87.25 185 ILE A C 1
ATOM 1391 O O . ILE A 1 185 ? 14.081 0.563 -2.963 1.00 87.25 185 ILE A O 1
ATOM 1395 N N . PHE A 1 186 ? 14.635 2.719 -2.663 1.00 85.12 186 PHE A N 1
ATOM 1396 C CA . PHE A 1 186 ? 14.111 2.796 -1.305 1.00 85.12 186 PHE A CA 1
ATOM 1397 C C . PHE A 1 186 ? 12.611 2.520 -1.239 1.00 85.12 186 PHE A C 1
ATOM 1399 O O . PHE A 1 186 ? 12.184 1.767 -0.363 1.00 85.12 186 PHE A O 1
ATOM 1406 N N . ILE A 1 187 ? 11.825 3.040 -2.189 1.00 87.44 187 ILE A N 1
ATOM 1407 C CA . ILE A 1 187 ? 10.403 2.691 -2.307 1.00 87.44 187 ILE A CA 1
ATOM 1408 C C . ILE A 1 187 ? 10.235 1.181 -2.506 1.00 87.44 187 ILE A C 1
ATOM 1410 O O . ILE A 1 187 ? 9.453 0.568 -1.786 1.00 87.44 187 ILE A O 1
ATOM 1414 N N . VAL A 1 188 ? 10.979 0.558 -3.427 1.00 89.69 188 VAL A N 1
ATOM 1415 C CA . VAL A 1 188 ? 10.873 -0.893 -3.677 1.00 89.69 188 VAL A CA 1
ATOM 1416 C C . VAL A 1 188 ? 11.162 -1.695 -2.407 1.00 89.69 188 VAL A C 1
ATOM 1418 O O . VAL A 1 188 ? 10.352 -2.536 -2.020 1.00 89.69 188 VAL A O 1
ATOM 1421 N N . VAL A 1 189 ? 12.273 -1.408 -1.723 1.00 86.00 189 VAL A N 1
ATOM 1422 C CA . VAL A 1 189 ? 12.652 -2.094 -0.476 1.00 86.00 189 VAL A CA 1
ATOM 1423 C C . VAL A 1 189 ? 11.587 -1.899 0.607 1.00 86.00 189 VAL A C 1
ATOM 1425 O O . VAL A 1 189 ? 11.187 -2.864 1.262 1.00 86.00 189 VAL A O 1
ATOM 1428 N N . HIS A 1 190 ? 11.088 -0.672 0.770 1.00 85.31 190 HIS A N 1
ATOM 1429 C CA . HIS A 1 190 ? 10.049 -0.359 1.745 1.00 85.31 190 HIS A CA 1
ATOM 1430 C C . HIS A 1 190 ? 8.745 -1.114 1.459 1.00 85.31 190 HIS A C 1
ATOM 1432 O O . HIS A 1 190 ? 8.184 -1.725 2.367 1.00 85.31 190 HIS A O 1
ATOM 1438 N N . LEU A 1 191 ? 8.277 -1.120 0.208 1.00 89.44 191 LEU A N 1
ATOM 1439 C CA . LEU A 1 191 ? 7.026 -1.776 -0.182 1.00 89.44 191 LEU A CA 1
ATOM 1440 C C . LEU A 1 191 ? 7.099 -3.301 -0.064 1.00 89.44 191 LEU A C 1
ATOM 1442 O O . LEU A 1 191 ? 6.129 -3.920 0.371 1.00 89.44 191 LEU A O 1
ATOM 1446 N N . VAL A 1 192 ? 8.256 -3.899 -0.362 1.00 87.06 192 VAL A N 1
ATOM 1447 C CA . VAL A 1 192 ? 8.510 -5.330 -0.137 1.00 87.06 192 VAL A CA 1
ATOM 1448 C C . VAL A 1 192 ? 8.391 -5.688 1.349 1.00 87.06 192 VAL A C 1
ATOM 1450 O O . VAL A 1 192 ? 7.733 -6.669 1.706 1.00 87.06 192 VAL A O 1
ATOM 1453 N N . GLY A 1 193 ? 8.986 -4.877 2.229 1.00 84.00 193 GLY A N 1
ATOM 1454 C CA . GLY A 1 193 ? 8.859 -5.048 3.678 1.00 84.00 193 GLY A CA 1
ATOM 1455 C C . GLY A 1 193 ? 7.433 -4.800 4.184 1.00 84.00 193 GLY A C 1
ATOM 1456 O O . GLY A 1 193 ? 6.935 -5.547 5.024 1.00 84.00 193 GLY A O 1
ATOM 1457 N N . ALA A 1 194 ? 6.746 -3.791 3.648 1.00 85.31 194 ALA A N 1
ATOM 1458 C CA . ALA A 1 194 ? 5.374 -3.459 4.022 1.00 85.31 194 ALA A CA 1
ATOM 1459 C C . ALA A 1 194 ? 4.391 -4.573 3.630 1.00 85.31 194 ALA A C 1
ATOM 1461 O O . ALA A 1 194 ? 3.556 -4.967 4.446 1.00 85.31 194 ALA A O 1
ATOM 1462 N N . TYR A 1 195 ? 4.518 -5.137 2.424 1.00 88.31 195 TYR A N 1
ATOM 1463 C CA . TYR A 1 195 ? 3.713 -6.274 1.969 1.00 88.31 195 TYR A CA 1
ATOM 1464 C C . TYR A 1 195 ? 3.742 -7.440 2.970 1.00 88.31 195 TYR A C 1
ATOM 1466 O O . TYR A 1 195 ? 2.696 -8.003 3.304 1.00 88.31 195 TYR A O 1
ATOM 1474 N N . GLN A 1 196 ? 4.923 -7.759 3.507 1.00 82.94 196 GLN A N 1
ATOM 1475 C CA . GLN A 1 196 ? 5.097 -8.827 4.494 1.00 82.94 196 GLN A CA 1
ATOM 1476 C C . GLN A 1 196 ? 4.317 -8.607 5.786 1.00 82.94 196 GLN A C 1
ATOM 1478 O O . GLN A 1 196 ? 3.912 -9.579 6.410 1.00 82.94 196 GLN A O 1
ATOM 1483 N N . VAL A 1 197 ? 4.101 -7.357 6.194 1.00 83.06 197 VAL A N 1
ATOM 1484 C CA . VAL A 1 197 ? 3.344 -7.027 7.408 1.00 83.06 197 VAL A CA 1
ATOM 1485 C C . VAL A 1 197 ? 1.850 -6.965 7.094 1.00 83.06 197 VAL A C 1
ATOM 1487 O O . VAL A 1 197 ? 1.050 -7.632 7.745 1.00 83.06 197 VAL A O 1
ATOM 1490 N N . PHE A 1 198 ? 1.466 -6.236 6.043 1.00 85.12 198 PHE A N 1
ATOM 1491 C CA . PHE A 1 198 ? 0.060 -5.953 5.734 1.00 85.12 198 PHE A CA 1
ATOM 1492 C C . PHE A 1 198 ? -0.715 -7.131 5.125 1.00 85.12 198 PHE A C 1
ATOM 1494 O O . PHE A 1 198 ? -1.946 -7.144 5.194 1.00 85.12 198 PHE A O 1
ATOM 1501 N N . SER A 1 199 ? -0.038 -8.134 4.559 1.00 86.25 199 SER A N 1
ATOM 1502 C CA . SER A 1 199 ? -0.693 -9.356 4.063 1.00 86.25 199 SER A CA 1
ATOM 1503 C C . SER A 1 199 ? -1.064 -10.337 5.189 1.00 86.25 199 SER A C 1
ATOM 1505 O O . SER A 1 199 ? -2.032 -11.095 5.054 1.00 86.25 199 SER A O 1
ATOM 1507 N N . GLN A 1 200 ? -0.365 -10.295 6.332 1.00 84.06 200 GLN A N 1
ATOM 1508 C CA . GLN A 1 200 ? -0.544 -11.249 7.439 1.00 84.06 200 GLN A CA 1
ATOM 1509 C C . GLN A 1 200 ? -1.952 -11.227 8.043 1.00 84.06 200 GLN A C 1
ATOM 1511 O O . GLN A 1 200 ? -2.505 -12.309 8.246 1.00 84.06 200 GLN A O 1
ATOM 1516 N N . PRO A 1 201 ? -2.595 -10.066 8.291 1.00 86.81 201 PRO A N 1
ATOM 1517 C CA . PRO A 1 201 ? -3.954 -10.044 8.826 1.00 86.81 201 PRO A CA 1
ATOM 1518 C C . PRO A 1 201 ? -4.973 -10.745 7.919 1.00 86.81 201 PRO A C 1
ATOM 1520 O O . PRO A 1 201 ? -5.887 -11.399 8.420 1.00 86.81 201 PRO A O 1
ATOM 1523 N N . ILE A 1 202 ? -4.821 -10.646 6.592 1.00 88.31 202 ILE A N 1
ATOM 1524 C CA . ILE A 1 202 ? -5.724 -11.301 5.632 1.00 88.31 202 ILE A CA 1
ATOM 1525 C C . ILE A 1 202 ? -5.482 -12.806 5.640 1.00 88.31 202 ILE A C 1
ATOM 1527 O O . ILE A 1 202 ? -6.409 -13.597 5.817 1.00 88.31 202 ILE A O 1
ATOM 1531 N N . VAL A 1 203 ? -4.223 -13.200 5.464 1.00 86.81 203 VAL A N 1
ATOM 1532 C CA . VAL A 1 203 ? -3.827 -14.605 5.394 1.00 86.81 203 VAL A CA 1
ATOM 1533 C C . VAL A 1 203 ? -4.166 -15.325 6.700 1.00 86.81 203 VAL A C 1
ATOM 1535 O O . VAL A 1 203 ? -4.776 -16.392 6.676 1.00 86.81 203 VAL A O 1
ATOM 1538 N N . GLY A 1 204 ? -3.862 -14.712 7.844 1.00 85.12 204 GLY A N 1
ATOM 1539 C CA . GLY A 1 204 ? -4.184 -15.242 9.166 1.00 85.12 204 GLY A CA 1
ATOM 1540 C C . GLY A 1 204 ? -5.688 -15.378 9.405 1.00 85.12 204 GLY A C 1
ATOM 1541 O O . GLY A 1 204 ? -6.128 -16.394 9.954 1.00 85.12 204 GLY A O 1
ATOM 1542 N N . ALA A 1 205 ? -6.492 -14.410 8.950 1.00 86.69 205 ALA A N 1
ATOM 1543 C CA . ALA A 1 205 ? -7.947 -14.493 9.040 1.00 86.69 205 ALA A CA 1
ATOM 1544 C C . ALA A 1 205 ? -8.498 -15.657 8.205 1.00 86.69 205 ALA A C 1
ATOM 1546 O O . ALA A 1 205 ? -9.252 -16.477 8.731 1.00 86.69 205 ALA A O 1
ATOM 1547 N N . VAL A 1 206 ? -8.081 -15.788 6.941 1.00 87.25 206 VAL A N 1
ATOM 1548 C CA . VAL A 1 206 ? -8.548 -16.870 6.058 1.00 87.25 206 VAL A CA 1
ATOM 1549 C C . VAL A 1 206 ? -8.122 -18.239 6.579 1.00 87.25 206 VAL A C 1
ATOM 1551 O O . VAL A 1 206 ? -8.949 -19.147 6.649 1.00 87.25 206 VAL A O 1
ATOM 1554 N N . GLU A 1 207 ? -6.870 -18.391 7.011 1.00 85.12 207 GLU A N 1
ATOM 1555 C CA . GLU A 1 207 ? -6.389 -19.650 7.585 1.00 85.12 207 GLU A CA 1
ATOM 1556 C C . GLU A 1 207 ? -7.167 -20.037 8.853 1.00 85.12 207 GLU A C 1
ATOM 1558 O O . GLU A 1 207 ? -7.532 -21.199 9.036 1.00 85.12 207 GLU A O 1
ATOM 1563 N N . THR A 1 208 ? -7.464 -19.068 9.723 1.00 84.81 208 THR A N 1
ATOM 1564 C CA . THR A 1 208 ? -8.236 -19.311 10.951 1.00 84.81 208 THR A CA 1
ATOM 1565 C C . THR A 1 208 ? -9.683 -19.685 10.639 1.00 84.81 208 THR A C 1
ATOM 1567 O O . THR A 1 208 ? -10.225 -20.609 11.249 1.00 84.81 208 THR A O 1
ATOM 1570 N N . LEU A 1 209 ? -10.305 -19.016 9.666 1.00 83.94 209 LEU A N 1
ATOM 1571 C CA . LEU A 1 209 ? -11.657 -19.339 9.209 1.00 83.94 209 LEU A CA 1
ATOM 1572 C C . LEU A 1 209 ? -11.718 -20.729 8.572 1.00 83.94 209 LEU A C 1
ATOM 1574 O O . LEU A 1 209 ? -12.637 -21.490 8.872 1.00 83.94 209 LEU A O 1
ATOM 1578 N N . ALA A 1 210 ? -10.729 -21.090 7.756 1.00 84.12 210 ALA A N 1
ATOM 1579 C CA . ALA A 1 210 ? -10.652 -22.408 7.142 1.00 84.12 210 ALA A CA 1
ATOM 1580 C C . ALA A 1 210 ? -10.513 -23.516 8.196 1.00 84.12 210 ALA A C 1
ATOM 1582 O O . ALA A 1 210 ? -11.273 -24.484 8.150 1.00 84.12 210 ALA A O 1
ATOM 1583 N N . ARG A 1 211 ? -9.630 -23.340 9.192 1.00 82.81 211 ARG A N 1
ATOM 1584 C CA . ARG A 1 211 ? -9.468 -24.290 10.310 1.00 82.81 211 ARG A CA 1
ATOM 1585 C C . ARG A 1 211 ? -10.749 -24.457 11.129 1.00 82.81 211 ARG A C 1
ATOM 1587 O O . ARG A 1 211 ? -11.106 -25.573 11.488 1.00 82.81 211 ARG A O 1
ATOM 1594 N N . ARG A 1 212 ? -11.478 -23.364 11.387 1.00 84.75 212 ARG A N 1
ATOM 1595 C CA . ARG A 1 212 ? -12.771 -23.412 12.097 1.00 84.75 212 ARG A CA 1
ATOM 1596 C C . ARG A 1 212 ? -13.877 -24.069 11.269 1.00 84.75 212 ARG A C 1
ATOM 1598 O O . ARG A 1 212 ? -14.735 -24.738 11.834 1.00 84.75 212 ARG A O 1
ATOM 1605 N N . LYS A 1 213 ? -13.893 -23.851 9.950 1.00 85.75 213 LYS A N 1
ATOM 1606 C CA . LYS A 1 213 ? -14.960 -24.334 9.062 1.00 85.75 213 LYS A CA 1
ATOM 1607 C C . LYS A 1 213 ? -14.782 -25.795 8.650 1.00 85.75 213 LYS A C 1
ATOM 1609 O O . LYS A 1 213 ? -15.785 -26.481 8.473 1.00 85.75 213 LYS A O 1
ATOM 1614 N N . PHE A 1 214 ? -13.540 -26.256 8.510 1.00 83.50 214 PHE A N 1
ATOM 1615 C CA . PHE A 1 214 ? -13.198 -27.605 8.055 1.00 83.50 214 PHE A CA 1
ATOM 1616 C C . PHE A 1 214 ? -12.230 -28.312 9.024 1.00 83.50 214 PHE A C 1
ATOM 1618 O O . PHE A 1 214 ? -11.111 -28.648 8.630 1.00 83.50 214 PHE A O 1
ATOM 1625 N N . PRO A 1 215 ? -12.645 -28.565 10.280 1.00 79.19 215 PRO A N 1
ATOM 1626 C CA . PRO A 1 215 ? -11.776 -29.144 11.309 1.00 79.19 215 PRO A CA 1
ATOM 1627 C C . PRO A 1 215 ? -11.360 -30.597 11.024 1.00 79.19 215 PRO A C 1
ATOM 1629 O O . PRO A 1 215 ? -10.348 -31.052 11.540 1.00 79.19 215 PRO A O 1
ATOM 1632 N N . GLU A 1 216 ? -12.106 -31.327 10.192 1.00 79.69 216 GLU A N 1
ATOM 1633 C CA . GLU A 1 216 ? -11.811 -32.730 9.851 1.00 79.69 216 GLU A CA 1
ATOM 1634 C C . GLU A 1 216 ? -11.015 -32.890 8.544 1.00 79.69 216 GLU A C 1
ATOM 1636 O O . GLU A 1 216 ? -10.596 -33.991 8.182 1.00 79.69 216 GLU A O 1
ATOM 1641 N N . SER A 1 217 ? -10.789 -31.801 7.801 1.00 78.81 217 SER A N 1
ATOM 1642 C CA . SER A 1 217 ? -10.102 -31.879 6.514 1.00 78.81 217 SER A CA 1
ATOM 1643 C C . SER A 1 217 ? -8.596 -32.014 6.703 1.00 78.81 217 SER A C 1
ATOM 1645 O O . SER A 1 217 ? -7.923 -31.092 7.169 1.00 78.81 217 SER A O 1
ATOM 1647 N N . LYS A 1 218 ? -8.034 -33.135 6.236 1.00 74.25 218 LYS A N 1
ATOM 1648 C CA . LYS A 1 218 ? -6.578 -33.343 6.189 1.00 74.25 218 LYS A CA 1
ATOM 1649 C C . LYS A 1 218 ? -5.864 -32.271 5.358 1.00 74.25 218 LYS A C 1
ATOM 1651 O O . LYS A 1 218 ? -4.757 -31.897 5.703 1.00 74.25 218 LYS A O 1
ATOM 1656 N N . LEU A 1 219 ? -6.500 -31.709 4.327 1.00 73.25 219 LEU A N 1
ATOM 1657 C CA . LEU A 1 219 ? -5.914 -30.627 3.518 1.00 73.25 219 LEU A CA 1
ATOM 1658 C C . LEU A 1 219 ? -5.773 -29.302 4.281 1.00 73.25 219 LEU A C 1
ATOM 1660 O O . LEU A 1 219 ? -4.964 -28.468 3.890 1.00 73.25 219 LEU A O 1
ATOM 1664 N N . VAL A 1 220 ? -6.578 -29.099 5.329 1.00 74.75 220 VAL A N 1
ATOM 1665 C CA . VAL A 1 220 ? -6.613 -27.866 6.133 1.00 74.75 220 VAL A CA 1
ATOM 1666 C C . VAL A 1 220 ? -5.859 -28.032 7.449 1.00 74.75 220 VAL A C 1
ATOM 1668 O O . VAL A 1 220 ? -5.308 -27.055 7.948 1.00 74.75 220 VAL A O 1
ATOM 1671 N N . MET A 1 221 ? -5.814 -29.245 8.002 1.00 70.75 221 MET A N 1
ATOM 1672 C CA . MET A 1 221 ? -5.244 -29.514 9.325 1.00 70.75 221 MET A CA 1
ATOM 1673 C C . MET A 1 221 ? -3.902 -30.253 9.290 1.00 70.75 221 MET A C 1
ATOM 1675 O O . MET A 1 221 ? -3.189 -30.219 10.288 1.00 70.75 221 MET A O 1
ATOM 1679 N N . ALA A 1 222 ? -3.533 -30.917 8.186 1.00 72.75 222 ALA A N 1
ATOM 1680 C CA . ALA A 1 222 ? -2.237 -31.587 8.106 1.00 72.75 222 ALA A CA 1
ATOM 1681 C C . ALA A 1 222 ? -1.107 -30.557 7.987 1.00 72.75 222 ALA A C 1
ATOM 1683 O O . ALA A 1 222 ? -1.037 -29.785 7.027 1.00 72.75 222 ALA A O 1
ATOM 1684 N N . GLU A 1 223 ? -0.213 -30.576 8.971 1.00 76.56 223 GLU A N 1
ATOM 1685 C CA . GLU A 1 223 ? 1.047 -29.847 8.946 1.00 76.56 223 GLU A CA 1
ATOM 1686 C C . GLU A 1 223 ? 2.173 -30.818 8.590 1.00 76.56 223 GLU A C 1
ATOM 1688 O O . GLU A 1 223 ? 2.381 -31.829 9.260 1.00 76.56 223 GLU A O 1
ATOM 1693 N N . TYR A 1 224 ? 2.888 -30.512 7.513 1.00 75.38 224 TYR A N 1
ATOM 1694 C CA . TYR A 1 224 ? 4.054 -31.256 7.063 1.00 75.38 224 TYR A CA 1
ATOM 1695 C C . TYR A 1 224 ? 5.306 -30.463 7.451 1.00 75.38 224 TYR A C 1
ATOM 1697 O O . TYR A 1 224 ? 5.560 -29.413 6.851 1.00 75.38 224 TYR A O 1
ATOM 1705 N N . PRO A 1 225 ? 6.074 -30.909 8.459 1.00 72.12 225 PRO A N 1
ATOM 1706 C CA . PRO A 1 225 ? 7.295 -30.228 8.858 1.00 72.12 225 PRO A CA 1
ATOM 1707 C C . PRO A 1 225 ? 8.369 -30.442 7.789 1.00 72.12 225 PRO A C 1
ATOM 1709 O O . PRO A 1 225 ? 8.837 -31.558 7.560 1.00 72.12 225 PRO A O 1
ATOM 1712 N N . LEU A 1 226 ? 8.768 -29.364 7.124 1.00 69.25 226 LEU A N 1
ATOM 1713 C CA . LEU A 1 226 ? 9.892 -29.337 6.199 1.00 69.25 226 LEU A CA 1
ATOM 1714 C C . LEU A 1 226 ? 11.097 -28.728 6.907 1.00 69.25 226 LEU A C 1
ATOM 1716 O O . LEU A 1 226 ? 11.067 -27.583 7.358 1.00 69.25 226 LEU A O 1
ATOM 1720 N N . LYS A 1 227 ? 12.169 -29.512 7.011 1.00 63.56 227 LYS A N 1
ATOM 1721 C CA . LYS A 1 227 ? 13.445 -29.046 7.553 1.00 63.56 227 LYS A CA 1
ATOM 1722 C C . LYS A 1 227 ? 14.226 -28.363 6.442 1.00 63.56 227 LYS A C 1
ATOM 1724 O O . LYS A 1 227 ? 14.625 -29.016 5.481 1.00 63.56 227 LYS A O 1
ATOM 1729 N N . PHE A 1 228 ? 14.442 -27.060 6.578 1.00 64.06 228 PHE A N 1
ATOM 1730 C CA . PHE A 1 228 ? 15.317 -26.301 5.691 1.00 64.06 228 PHE A CA 1
ATOM 1731 C C . PHE A 1 228 ? 16.476 -25.743 6.524 1.00 64.06 228 PHE A C 1
ATOM 1733 O O . PHE A 1 228 ? 16.336 -24.754 7.246 1.00 64.06 228 PHE A O 1
ATOM 1740 N N . GLY A 1 229 ? 17.619 -26.434 6.487 1.00 69.88 229 GLY A N 1
ATOM 1741 C CA . GLY A 1 229 ? 18.757 -26.153 7.370 1.00 69.88 229 GLY A CA 1
ATOM 1742 C C . GLY A 1 229 ? 18.417 -26.384 8.850 1.00 69.88 229 GLY A C 1
ATOM 1743 O O . GLY A 1 229 ? 17.814 -27.395 9.198 1.00 69.88 229 GLY A O 1
ATOM 1744 N N . ASN A 1 230 ? 18.770 -25.428 9.718 1.00 66.38 230 ASN A N 1
ATOM 1745 C CA . ASN A 1 230 ? 18.483 -25.467 11.164 1.00 66.38 230 ASN A CA 1
ATOM 1746 C C . ASN A 1 230 ? 17.051 -25.027 11.536 1.00 66.38 230 ASN A C 1
ATOM 1748 O O . ASN A 1 230 ? 16.768 -24.815 12.714 1.00 66.38 230 ASN A O 1
ATOM 1752 N N . LYS A 1 231 ? 16.155 -24.831 10.559 1.00 59.28 231 LYS A N 1
ATOM 1753 C CA . LYS A 1 231 ? 14.795 -24.323 10.787 1.00 59.28 231 LYS A CA 1
ATOM 1754 C C . LYS A 1 231 ? 13.749 -25.322 10.315 1.00 59.28 231 LYS A C 1
ATOM 1756 O O . LYS A 1 231 ? 13.856 -25.894 9.230 1.00 59.28 231 LYS A O 1
ATOM 1761 N N . GLU A 1 232 ? 12.735 -25.516 11.149 1.00 64.62 232 GLU A N 1
ATOM 1762 C CA . GLU A 1 232 ? 11.579 -26.357 10.854 1.00 64.62 232 GLU A CA 1
ATOM 1763 C C . GLU A 1 232 ? 10.419 -25.467 10.396 1.00 64.62 232 GLU A C 1
ATOM 1765 O O . GLU A 1 232 ? 10.008 -24.545 11.102 1.00 64.62 232 GLU A O 1
ATOM 1770 N N . PHE A 1 233 ? 9.908 -25.723 9.193 1.00 64.62 233 PHE A N 1
ATOM 1771 C CA . PHE A 1 233 ? 8.776 -25.008 8.616 1.00 64.62 233 PHE A CA 1
ATOM 1772 C C . PHE A 1 233 ? 7.570 -25.938 8.531 1.00 64.62 233 PHE A C 1
ATOM 1774 O O . PHE A 1 233 ? 7.576 -26.893 7.757 1.00 64.62 233 PHE A O 1
ATOM 1781 N N . ASN A 1 234 ? 6.508 -25.642 9.278 1.00 68.88 234 ASN A N 1
ATOM 1782 C CA . ASN A 1 234 ? 5.247 -26.369 9.145 1.00 68.88 234 ASN A CA 1
ATOM 1783 C C . ASN A 1 234 ? 4.496 -25.870 7.912 1.00 68.88 234 ASN A C 1
ATOM 1785 O O . ASN A 1 234 ? 3.964 -24.751 7.879 1.00 68.88 234 ASN A O 1
ATOM 1789 N N . ILE A 1 235 ? 4.477 -26.710 6.883 1.00 69.69 235 ILE A N 1
ATOM 1790 C CA . ILE A 1 235 ? 3.830 -26.421 5.612 1.00 69.69 235 ILE A CA 1
ATOM 1791 C C . ILE A 1 235 ? 2.466 -27.094 5.572 1.00 69.69 235 ILE A C 1
ATOM 1793 O O . ILE A 1 235 ? 2.298 -28.252 5.936 1.00 69.69 235 ILE A O 1
ATOM 1797 N N . ASN A 1 236 ? 1.483 -26.346 5.091 1.00 78.56 236 ASN A N 1
ATOM 1798 C CA . ASN A 1 236 ? 0.127 -26.818 4.888 1.00 78.56 236 ASN A CA 1
ATOM 1799 C C . ASN A 1 236 ? -0.245 -26.591 3.420 1.00 78.56 236 ASN A C 1
ATOM 1801 O O . ASN A 1 236 ? 0.074 -25.541 2.853 1.00 78.56 236 ASN A O 1
ATOM 1805 N N . PHE A 1 237 ? -0.913 -27.564 2.801 1.00 81.25 237 PHE A N 1
ATOM 1806 C CA . PHE A 1 237 ? -1.291 -27.475 1.393 1.00 81.25 237 PHE A CA 1
ATOM 1807 C C . PHE A 1 237 ? -2.232 -26.291 1.128 1.00 81.25 237 PHE A C 1
ATOM 1809 O O . PHE A 1 237 ? -2.009 -25.529 0.186 1.00 81.25 237 PHE A O 1
ATOM 1816 N N . LEU A 1 238 ? -3.218 -26.064 2.005 1.00 83.31 238 LEU A N 1
ATOM 1817 C CA . LEU A 1 238 ? -4.092 -24.892 1.934 1.00 83.31 238 LEU A CA 1
ATOM 1818 C C . LEU A 1 238 ? -3.284 -23.592 2.000 1.00 83.31 238 LEU A C 1
ATOM 1820 O O . LEU A 1 238 ? -3.553 -22.669 1.237 1.00 83.31 238 LEU A O 1
ATOM 1824 N N . ARG A 1 239 ? -2.293 -23.522 2.898 1.00 83.19 239 ARG A N 1
ATOM 1825 C CA . ARG A 1 239 ? -1.463 -22.326 3.093 1.00 83.19 239 ARG A CA 1
ATOM 1826 C C . ARG A 1 239 ? -0.709 -21.964 1.818 1.00 83.19 239 ARG A C 1
ATOM 1828 O O . ARG A 1 239 ? -0.763 -20.808 1.413 1.00 83.19 239 ARG A O 1
ATOM 1835 N N . ILE A 1 240 ? -0.053 -22.937 1.183 1.00 86.31 240 ILE A N 1
ATOM 1836 C CA . ILE A 1 240 ? 0.683 -22.688 -0.063 1.00 86.31 240 ILE A CA 1
ATOM 1837 C C . ILE A 1 240 ? -0.284 -22.216 -1.145 1.00 86.31 240 ILE A C 1
ATOM 1839 O O . ILE A 1 240 ? -0.118 -21.123 -1.683 1.00 86.31 240 ILE A O 1
ATOM 1843 N N . VAL A 1 241 ? -1.312 -23.020 -1.434 1.00 89.44 241 VAL A N 1
ATOM 1844 C CA . VAL A 1 241 ? -2.213 -22.772 -2.564 1.00 89.44 241 VAL A CA 1
ATOM 1845 C C . VAL A 1 241 ? -2.936 -21.440 -2.402 1.00 89.44 241 VAL A C 1
ATOM 1847 O O . VAL A 1 241 ? -2.932 -20.628 -3.324 1.00 89.44 241 VAL A O 1
ATOM 1850 N N . TRP A 1 242 ? -3.514 -21.176 -1.229 1.00 88.94 242 TRP A N 1
ATOM 1851 C CA . TRP A 1 242 ? -4.255 -19.941 -0.991 1.00 88.94 242 TRP A CA 1
ATOM 1852 C C . TRP A 1 242 ? -3.359 -18.704 -1.076 1.00 88.94 242 TRP A C 1
ATOM 1854 O O . TRP A 1 242 ? -3.739 -17.736 -1.730 1.00 88.94 242 TRP A O 1
ATOM 1864 N N . ARG A 1 243 ? -2.167 -18.724 -0.462 1.00 91.06 243 ARG A N 1
ATOM 1865 C CA . ARG A 1 243 ? -1.245 -17.577 -0.502 1.00 91.06 243 ARG A CA 1
ATOM 1866 C C . ARG A 1 243 ? -0.753 -17.306 -1.926 1.00 91.06 243 ARG A C 1
ATOM 1868 O O . ARG A 1 243 ? -0.734 -16.153 -2.346 1.00 91.06 243 ARG A O 1
ATOM 1875 N N . THR A 1 244 ? -0.450 -18.346 -2.705 1.00 92.62 244 THR A N 1
ATOM 1876 C CA . THR A 1 244 ? -0.080 -18.182 -4.119 1.00 92.62 244 THR A CA 1
ATOM 1877 C C . THR A 1 244 ? -1.239 -17.637 -4.951 1.00 92.62 244 THR A C 1
ATOM 1879 O O . THR A 1 244 ? -1.032 -16.710 -5.729 1.00 92.62 244 THR A O 1
ATOM 1882 N N . VAL A 1 245 ? -2.462 -18.150 -4.773 1.00 93.00 245 VAL A N 1
ATOM 1883 C CA . VAL A 1 245 ? -3.657 -17.639 -5.472 1.00 93.00 245 VAL A CA 1
ATOM 1884 C C . VAL A 1 245 ? -3.925 -16.180 -5.100 1.00 93.00 245 VAL A C 1
ATOM 1886 O O . VAL A 1 245 ? -4.178 -15.365 -5.982 1.00 93.00 245 VAL A O 1
ATOM 1889 N N . PHE A 1 246 ? -3.816 -15.831 -3.819 1.00 92.94 246 PHE A N 1
ATOM 1890 C CA . PHE A 1 246 ? -3.992 -14.470 -3.317 1.00 92.94 246 PHE A CA 1
ATOM 1891 C C . PHE A 1 246 ? -3.076 -13.468 -4.037 1.00 92.94 246 PHE A C 1
ATOM 1893 O O . PHE A 1 246 ? -3.561 -12.461 -4.564 1.00 92.94 246 PHE A O 1
ATOM 1900 N N . VAL A 1 247 ? -1.777 -13.775 -4.123 1.00 94.62 247 VAL A N 1
ATOM 1901 C CA . VAL A 1 247 ? -0.791 -12.918 -4.803 1.00 94.62 247 VAL A CA 1
ATOM 1902 C C . VAL A 1 247 ? -0.967 -12.940 -6.317 1.00 94.62 247 VAL A C 1
ATOM 1904 O O . VAL A 1 247 ? -0.872 -11.897 -6.962 1.00 94.62 247 VAL A O 1
ATOM 1907 N N . ALA A 1 248 ? -1.266 -14.100 -6.905 1.00 94.56 248 ALA A N 1
ATOM 1908 C CA . ALA A 1 248 ? -1.487 -14.215 -8.343 1.00 94.56 248 ALA A CA 1
ATOM 1909 C C . ALA A 1 248 ? -2.667 -13.344 -8.797 1.00 94.56 248 ALA A C 1
ATOM 1911 O O . ALA A 1 248 ? -2.541 -12.597 -9.765 1.00 94.56 248 ALA A O 1
ATOM 1912 N N . VAL A 1 249 ? -3.788 -13.372 -8.067 1.00 94.31 249 VAL A N 1
ATOM 1913 C CA . VAL A 1 249 ? -4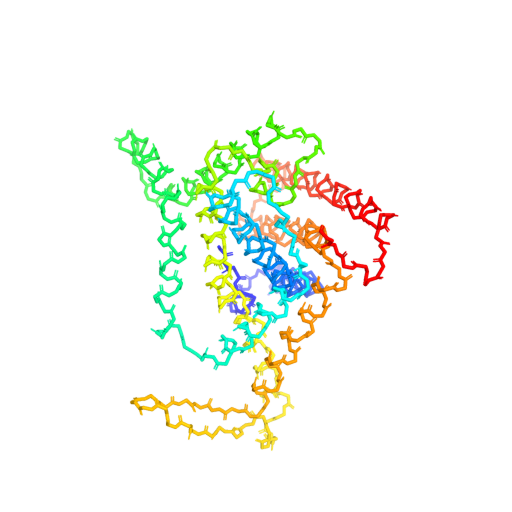.941 -12.507 -8.359 1.00 94.31 249 VAL A CA 1
ATOM 1914 C C . VAL A 1 249 ? -4.576 -11.037 -8.162 1.00 94.31 249 VAL A C 1
ATOM 1916 O O . VAL A 1 249 ? -4.908 -10.223 -9.020 1.00 94.31 249 VAL A O 1
ATOM 1919 N N . ALA A 1 250 ? -3.846 -10.691 -7.096 1.00 93.44 250 ALA A N 1
ATOM 1920 C CA . ALA A 1 250 ? -3.406 -9.313 -6.881 1.00 93.44 250 ALA A CA 1
ATOM 1921 C C . ALA A 1 250 ? -2.516 -8.811 -8.034 1.00 93.44 250 ALA A C 1
ATOM 1923 O O . ALA A 1 250 ? -2.732 -7.721 -8.555 1.00 93.44 250 ALA A O 1
ATOM 1924 N N . THR A 1 251 ? -1.586 -9.643 -8.504 1.00 94.06 251 THR A N 1
ATOM 1925 C CA . THR A 1 251 ? -0.696 -9.342 -9.637 1.00 94.06 251 THR A CA 1
ATOM 1926 C C . THR A 1 251 ? -1.478 -9.167 -10.940 1.00 94.06 251 THR A C 1
ATOM 1928 O O . THR A 1 251 ? -1.225 -8.231 -11.699 1.00 94.06 251 THR A O 1
ATOM 1931 N N . LEU A 1 252 ? -2.470 -10.026 -11.193 1.00 92.31 252 LEU A N 1
ATOM 1932 C CA . LEU A 1 252 ? -3.344 -9.902 -12.361 1.00 92.31 252 LEU A CA 1
ATOM 1933 C C . LEU A 1 252 ? -4.171 -8.614 -12.315 1.00 92.31 252 LEU A C 1
ATOM 1935 O O . LEU A 1 252 ? -4.287 -7.935 -13.334 1.00 92.31 252 LEU A O 1
ATOM 1939 N N . LEU A 1 253 ? -4.700 -8.243 -11.144 1.00 91.88 253 LEU A N 1
ATOM 1940 C CA . LEU A 1 253 ? -5.401 -6.971 -10.955 1.00 91.88 253 LEU A CA 1
ATOM 1941 C C . LEU A 1 253 ? -4.471 -5.777 -11.183 1.00 91.88 253 LEU A C 1
ATOM 1943 O O . LEU A 1 253 ? -4.882 -4.823 -11.839 1.00 91.88 253 LEU A O 1
ATOM 1947 N N . SER A 1 254 ? -3.219 -5.853 -10.726 1.00 90.81 254 SER A N 1
ATOM 1948 C CA . SER A 1 254 ? -2.199 -4.826 -10.967 1.00 90.81 254 SER A CA 1
ATOM 1949 C C . SER A 1 254 ? -1.925 -4.611 -12.455 1.00 90.81 254 SER A C 1
ATOM 1951 O O . SER A 1 254 ? -1.827 -3.474 -12.916 1.00 90.81 254 SER A O 1
ATOM 1953 N N . MET A 1 255 ? -1.847 -5.699 -13.225 1.00 88.94 255 MET A N 1
ATOM 1954 C CA . MET A 1 255 ? -1.643 -5.646 -14.676 1.00 88.94 255 MET A CA 1
ATOM 1955 C C . MET A 1 255 ? -2.894 -5.176 -15.428 1.00 88.94 255 MET A C 1
ATOM 1957 O O . MET A 1 255 ? -2.785 -4.441 -16.409 1.00 88.94 255 MET A O 1
ATOM 1961 N N . ALA A 1 256 ? -4.081 -5.599 -14.985 1.00 87.56 256 ALA A N 1
ATOM 1962 C CA . ALA A 1 256 ? -5.349 -5.216 -15.596 1.00 87.56 256 ALA A CA 1
ATOM 1963 C C . ALA A 1 256 ? -5.695 -3.746 -15.318 1.00 87.56 256 ALA A C 1
ATOM 1965 O O . ALA A 1 256 ? -6.205 -3.060 -16.201 1.00 87.56 256 ALA A O 1
ATOM 1966 N N . PHE A 1 257 ? -5.380 -3.243 -14.125 1.00 85.75 257 PHE A N 1
ATOM 1967 C CA . PHE A 1 257 ? -5.723 -1.898 -13.673 1.00 85.75 257 PHE A CA 1
ATOM 1968 C C . PHE A 1 257 ? -4.478 -1.181 -13.129 1.00 85.75 257 PHE A C 1
ATOM 1970 O O . PHE A 1 257 ? -4.350 -0.999 -11.922 1.00 85.75 257 PHE A O 1
ATOM 1977 N N . PRO A 1 258 ? -3.559 -0.690 -13.982 1.00 77.38 258 PRO A N 1
ATOM 1978 C CA . PRO A 1 258 ? -2.355 0.015 -13.518 1.00 77.38 258 PRO A CA 1
ATOM 1979 C C . PRO A 1 258 ? -2.662 1.326 -12.762 1.00 77.38 258 PRO A C 1
ATOM 1981 O O . PRO A 1 258 ? -1.794 1.880 -12.096 1.00 77.38 258 PRO A O 1
ATOM 1984 N N . PHE A 1 259 ? -3.907 1.809 -12.829 1.00 79.12 259 PHE A N 1
ATOM 1985 C CA . PHE A 1 259 ? -4.450 2.949 -12.082 1.00 79.12 259 PHE A CA 1
ATOM 1986 C C . PHE A 1 259 ? -5.179 2.537 -10.786 1.00 79.12 259 PHE A C 1
ATOM 1988 O O . PHE A 1 259 ? -5.938 3.324 -10.218 1.00 79.12 259 PHE A O 1
ATOM 1995 N N . PHE A 1 260 ? -4.953 1.317 -10.283 1.00 84.31 260 PHE A N 1
ATOM 1996 C CA . PHE A 1 260 ? -5.610 0.793 -9.079 1.00 84.31 260 PHE A CA 1
ATOM 1997 C C . PHE A 1 260 ? -5.418 1.678 -7.835 1.00 84.31 260 PHE A C 1
ATOM 1999 O O . PHE A 1 260 ? -6.260 1.679 -6.941 1.00 84.31 260 PHE A O 1
ATOM 2006 N N . ASN A 1 261 ? -4.362 2.495 -7.788 1.00 82.69 261 ASN A N 1
ATOM 2007 C CA . ASN A 1 261 ? -4.141 3.453 -6.702 1.00 82.69 261 ASN A CA 1
ATOM 2008 C C . ASN A 1 261 ? -5.318 4.438 -6.522 1.00 82.69 261 ASN A C 1
ATOM 2010 O O . ASN A 1 261 ? -5.644 4.783 -5.386 1.00 82.69 261 ASN A O 1
ATOM 2014 N N . ALA A 1 262 ? -6.020 4.819 -7.599 1.00 85.62 262 ALA A N 1
ATOM 2015 C CA . ALA A 1 262 ? -7.235 5.639 -7.507 1.00 85.62 262 ALA A CA 1
ATOM 2016 C C . ALA A 1 262 ? -8.403 4.872 -6.854 1.00 85.62 262 ALA A C 1
ATOM 2018 O O . ALA A 1 262 ? -9.125 5.419 -6.021 1.00 85.62 262 ALA A O 1
ATOM 2019 N N . ILE A 1 263 ? -8.543 3.576 -7.165 1.00 88.06 263 ILE A N 1
ATOM 2020 C CA . ILE A 1 263 ? -9.541 2.689 -6.544 1.00 88.06 263 ILE A CA 1
ATOM 2021 C C . ILE A 1 263 ? -9.245 2.530 -5.049 1.00 88.06 263 ILE A C 1
ATOM 2023 O O . ILE A 1 263 ? -10.147 2.633 -4.220 1.00 88.06 263 ILE A O 1
ATOM 2027 N N . LEU A 1 264 ? -7.976 2.326 -4.688 1.00 89.38 264 LEU A N 1
ATOM 2028 C CA . LEU A 1 264 ? -7.548 2.228 -3.294 1.00 89.38 264 LEU A CA 1
ATOM 2029 C C . LEU A 1 264 ? -7.826 3.523 -2.515 1.00 89.38 264 LEU A C 1
ATOM 2031 O O . LEU A 1 264 ? -8.281 3.458 -1.372 1.00 89.38 264 LEU A O 1
ATOM 2035 N N . SER A 1 265 ? -7.585 4.686 -3.126 1.00 87.81 265 SER A N 1
ATOM 2036 C CA . SER A 1 265 ? -7.912 5.991 -2.536 1.00 87.81 265 SER A CA 1
ATOM 2037 C C . SER A 1 265 ? -9.413 6.126 -2.263 1.00 87.81 265 SER A C 1
ATOM 2039 O O . SER A 1 265 ? -9.815 6.482 -1.154 1.00 87.81 265 SER A O 1
ATOM 2041 N N . LEU A 1 266 ? -10.253 5.725 -3.221 1.00 90.75 266 LEU A N 1
ATOM 2042 C CA . LEU A 1 266 ? -11.707 5.732 -3.064 1.00 90.75 266 LEU A CA 1
ATOM 2043 C C . LEU A 1 266 ? -12.187 4.781 -1.952 1.00 90.75 266 LEU A C 1
ATOM 2045 O O . LEU A 1 266 ? -12.985 5.180 -1.101 1.00 90.75 266 LEU A O 1
ATOM 2049 N N . LEU A 1 267 ? -11.679 3.542 -1.922 1.00 90.69 267 LEU A N 1
ATOM 2050 C CA . LEU A 1 267 ? -12.000 2.561 -0.874 1.00 90.69 267 LEU A CA 1
ATOM 2051 C C . LEU A 1 267 ? -11.651 3.099 0.517 1.00 90.69 267 LEU A C 1
ATOM 2053 O O . LEU A 1 267 ? -12.432 2.952 1.462 1.00 90.69 267 LEU A O 1
ATOM 2057 N N . ARG A 1 268 ? -10.499 3.765 0.631 1.00 88.38 268 ARG A N 1
ATOM 2058 C CA . ARG A 1 268 ? -10.062 4.400 1.872 1.00 88.38 268 ARG A CA 1
ATOM 2059 C C . ARG A 1 268 ? -10.940 5.575 2.256 1.00 88.38 268 ARG A C 1
ATOM 2061 O O . ARG A 1 268 ? -11.318 5.637 3.416 1.00 88.38 268 ARG A O 1
ATOM 2068 N N . ALA A 1 269 ? -11.307 6.457 1.331 1.00 90.12 269 ALA A N 1
ATOM 2069 C CA . ALA A 1 269 ? -12.179 7.593 1.629 1.00 90.12 269 ALA A CA 1
ATOM 2070 C C . ALA A 1 269 ? -13.545 7.134 2.177 1.00 90.12 269 ALA A C 1
ATOM 2072 O O . ALA A 1 269 ? -14.004 7.633 3.207 1.00 90.12 269 ALA A O 1
ATOM 2073 N N . ILE A 1 270 ? -14.144 6.116 1.548 1.00 89.88 270 ILE A N 1
ATOM 2074 C CA . ILE A 1 270 ? -15.431 5.537 1.965 1.00 89.88 270 ILE A CA 1
ATOM 2075 C C . ILE A 1 270 ? -15.324 4.828 3.323 1.00 89.88 270 ILE A C 1
ATOM 2077 O O . ILE A 1 270 ? -16.221 4.956 4.154 1.00 89.88 270 ILE A O 1
ATOM 2081 N N . GLY A 1 271 ? -14.246 4.074 3.564 1.00 88.50 271 GLY A N 1
ATOM 2082 C CA . GLY A 1 271 ? -14.040 3.353 4.825 1.00 88.50 271 GLY A CA 1
ATOM 2083 C C . GLY A 1 271 ? -13.567 4.239 5.984 1.00 88.50 271 GLY A C 1
ATOM 2084 O O . GLY A 1 271 ? -13.892 3.971 7.140 1.00 88.50 271 GLY A O 1
ATOM 2085 N N . PHE A 1 272 ? -12.829 5.311 5.692 1.00 88.31 272 PHE A N 1
ATOM 2086 C CA . PHE A 1 272 ? -12.180 6.172 6.680 1.00 88.31 272 PHE A CA 1
ATOM 2087 C C . PHE A 1 272 ? -13.186 6.876 7.588 1.00 88.31 272 PHE A C 1
ATOM 2089 O O . PHE A 1 272 ? -13.086 6.763 8.809 1.00 88.31 272 PHE A O 1
ATOM 2096 N N . TRP A 1 273 ? -14.174 7.572 7.021 1.00 90.31 273 TRP A N 1
ATOM 2097 C CA . TRP A 1 273 ? -15.144 8.310 7.832 1.00 90.31 273 TRP A CA 1
ATOM 2098 C C . TRP A 1 273 ? -15.915 7.418 8.826 1.00 90.31 273 TRP A C 1
ATOM 2100 O O . TRP A 1 273 ? -15.866 7.694 10.029 1.00 90.31 273 TRP A O 1
ATOM 2110 N N . PRO A 1 274 ? -16.592 6.334 8.397 1.00 87.88 274 PRO A N 1
ATOM 2111 C CA . PRO A 1 274 ? -17.393 5.529 9.312 1.00 87.88 274 PRO A CA 1
ATOM 2112 C C . PRO A 1 274 ? -16.535 4.782 10.341 1.00 87.88 274 PRO A C 1
ATOM 2114 O O . PRO A 1 274 ? -16.943 4.671 11.499 1.00 87.88 274 PRO A O 1
ATOM 2117 N N . CYS A 1 275 ? -15.353 4.295 9.951 1.00 86.06 275 CYS A N 1
ATOM 2118 C CA . CYS A 1 275 ? -14.559 3.390 10.785 1.00 86.06 275 CYS A CA 1
ATOM 2119 C C . CYS A 1 275 ? -13.519 4.098 11.652 1.00 86.06 275 CYS A C 1
ATOM 2121 O O . CYS A 1 275 ? -13.301 3.683 12.789 1.00 86.06 275 CYS A O 1
ATOM 2123 N N . THR A 1 276 ? -12.909 5.171 11.151 1.00 86.12 276 THR A N 1
ATOM 2124 C CA . THR A 1 276 ? -11.831 5.888 11.849 1.00 86.12 276 THR A CA 1
ATOM 2125 C C . THR A 1 276 ? -12.346 7.095 12.626 1.00 86.12 276 THR A C 1
ATOM 2127 O O . THR A 1 276 ? -11.746 7.470 13.629 1.00 86.12 276 THR A O 1
ATOM 2130 N N . VAL A 1 277 ? -13.460 7.700 12.199 1.00 88.94 277 VAL A N 1
ATOM 2131 C CA . VAL A 1 277 ? -13.961 8.948 12.796 1.00 88.94 277 VAL A CA 1
ATOM 2132 C C . VAL A 1 277 ? -15.276 8.728 13.529 1.00 88.94 277 VAL A C 1
ATOM 2134 O O . VAL A 1 277 ? -15.335 8.850 14.753 1.00 88.94 277 VAL A O 1
ATOM 2137 N N . PHE A 1 278 ? -16.333 8.368 12.802 1.00 87.94 278 PHE A N 1
ATOM 2138 C CA . PHE A 1 278 ? -17.681 8.297 13.358 1.00 87.94 278 PHE A CA 1
ATOM 2139 C C . PHE A 1 278 ? -17.774 7.287 14.508 1.00 87.94 278 PHE A C 1
ATOM 2141 O O . PHE A 1 278 ? -18.225 7.625 15.603 1.00 87.94 278 PHE A O 1
ATOM 2148 N N . LEU A 1 279 ? -17.329 6.051 14.279 1.00 86.44 279 LEU A N 1
ATOM 2149 C CA . LEU A 1 279 ? -17.473 4.968 15.247 1.00 86.44 279 LEU A CA 1
ATOM 2150 C C . LEU A 1 279 ? -16.682 5.219 16.551 1.00 86.44 279 LEU A C 1
ATOM 2152 O O . LEU A 1 279 ? -17.305 5.135 17.615 1.00 86.44 279 LEU A O 1
ATOM 2156 N N . PRO A 1 280 ? -15.395 5.622 16.526 1.00 84.75 280 PRO A N 1
ATOM 2157 C CA . PRO A 1 280 ? -14.667 5.999 17.739 1.00 84.75 280 PRO A CA 1
ATOM 2158 C C . PRO A 1 280 ? -15.281 7.187 18.490 1.00 84.75 280 PRO A C 1
ATOM 2160 O O . PRO A 1 280 ? -15.381 7.139 19.717 1.00 84.75 280 PRO A O 1
ATOM 2163 N N . ILE A 1 281 ? -15.759 8.225 17.786 1.00 86.00 281 ILE A N 1
ATOM 2164 C CA . ILE A 1 281 ? -16.415 9.380 18.424 1.00 86.00 281 ILE A CA 1
ATOM 2165 C C . ILE A 1 281 ? -17.689 8.944 19.154 1.00 86.00 281 ILE A C 1
ATOM 2167 O O . ILE A 1 281 ? -17.898 9.316 20.311 1.00 86.00 281 ILE A O 1
ATOM 2171 N N . GLN A 1 282 ? -18.530 8.123 18.519 1.00 84.19 282 GLN A N 1
ATOM 2172 C CA . GLN A 1 282 ? -19.750 7.616 19.154 1.00 84.19 282 GLN A CA 1
ATOM 2173 C C . GLN A 1 282 ? -19.430 6.735 20.366 1.00 84.19 282 GLN A C 1
ATOM 2175 O O . GLN A 1 282 ? -20.054 6.886 21.418 1.00 84.19 282 GLN A O 1
ATOM 2180 N N . MET A 1 283 ? -18.424 5.861 20.258 1.00 82.88 283 MET A N 1
ATOM 2181 C CA . MET A 1 283 ? -17.957 5.049 21.385 1.00 82.88 283 MET A CA 1
ATOM 2182 C C . MET A 1 283 ? -17.477 5.922 22.547 1.00 82.88 283 MET A C 1
ATOM 2184 O O . MET A 1 283 ? -17.872 5.680 23.686 1.00 82.88 283 MET A O 1
ATOM 2188 N N . HIS A 1 284 ? -16.697 6.968 22.266 1.00 82.81 284 HIS A N 1
ATOM 2189 C CA . HIS A 1 284 ? -16.194 7.893 23.278 1.00 82.81 284 HIS A CA 1
ATOM 2190 C C . HIS A 1 284 ? -17.324 8.656 23.985 1.00 82.81 284 HIS A C 1
ATOM 2192 O O . HIS A 1 284 ? -17.345 8.724 25.216 1.00 82.81 284 HIS A O 1
ATOM 2198 N N . VAL A 1 285 ? -18.299 9.179 23.230 1.00 83.19 285 VAL A N 1
ATOM 2199 C CA . VAL A 1 285 ? -19.474 9.881 23.780 1.00 83.19 285 VAL A CA 1
ATOM 2200 C C . VAL A 1 285 ? -20.267 8.978 24.727 1.00 83.19 285 VAL A C 1
ATOM 2202 O O . VAL A 1 285 ? -20.666 9.432 25.802 1.00 83.19 285 VAL A O 1
ATOM 2205 N N . VAL A 1 286 ? -20.463 7.707 24.359 1.00 81.62 286 VAL A N 1
ATOM 2206 C CA . VAL A 1 286 ? -21.190 6.733 25.189 1.00 81.62 286 VAL A CA 1
ATOM 2207 C C . VAL A 1 286 ? -20.376 6.332 26.424 1.00 81.62 286 VAL A C 1
ATOM 2209 O O . VAL A 1 286 ? -20.902 6.399 27.533 1.00 81.62 286 VAL A O 1
ATOM 2212 N N . GLN A 1 287 ? -19.096 5.978 26.268 1.00 78.12 287 GLN A N 1
ATOM 2213 C CA . GLN A 1 287 ? -18.241 5.529 27.378 1.00 78.12 287 GLN A CA 1
ATOM 2214 C C . GLN A 1 287 ? -18.023 6.620 28.432 1.00 78.12 287 GLN A C 1
ATOM 2216 O O . GLN A 1 287 ? -18.094 6.355 29.630 1.00 78.12 287 GLN A O 1
ATOM 2221 N N . LYS A 1 288 ? -17.780 7.863 27.999 1.00 83.00 288 LYS A N 1
ATOM 2222 C CA . LYS A 1 288 ? -17.587 9.009 28.901 1.00 83.00 288 LYS A CA 1
ATOM 2223 C C . LYS A 1 288 ? -18.903 9.668 29.325 1.00 83.00 288 LYS A C 1
ATOM 2225 O O . LYS A 1 288 ? -18.858 10.680 30.020 1.00 83.00 288 LYS A O 1
ATOM 2230 N N . LYS A 1 289 ? -20.056 9.117 28.915 1.00 83.06 289 LYS A N 1
ATOM 2231 C CA . LYS A 1 289 ? -21.405 9.636 29.206 1.00 83.06 289 LYS A CA 1
ATOM 2232 C C . LYS A 1 289 ? -21.502 11.151 28.983 1.00 83.06 289 LYS A C 1
ATOM 2234 O O . LYS A 1 289 ? -22.007 11.893 29.825 1.00 83.06 289 LYS A O 1
ATOM 2239 N N . ILE A 1 290 ? -20.967 11.626 27.856 1.00 82.31 290 ILE A N 1
ATOM 2240 C CA . ILE A 1 290 ? -20.896 13.061 27.566 1.00 82.31 290 ILE A CA 1
ATOM 2241 C C . ILE A 1 290 ? -22.319 13.591 27.373 1.00 82.31 290 ILE A C 1
ATOM 2243 O O . ILE A 1 290 ? -23.068 13.092 26.530 1.00 82.31 290 ILE A O 1
ATOM 2247 N N . ARG A 1 291 ? -22.691 14.620 28.143 1.00 84.75 291 ARG A N 1
ATOM 2248 C CA . ARG A 1 291 ? -24.008 15.258 28.041 1.00 84.75 291 ARG A CA 1
ATOM 2249 C C . ARG A 1 291 ? -24.217 15.797 26.623 1.00 84.75 291 ARG A C 1
ATOM 2251 O O . ARG A 1 291 ? -23.372 16.539 26.115 1.00 84.75 291 ARG A O 1
ATOM 2258 N N . ARG A 1 292 ? -25.354 15.447 26.009 1.00 77.12 292 ARG A N 1
ATOM 2259 C CA . ARG A 1 292 ? -25.785 16.029 24.729 1.00 77.12 292 ARG A CA 1
ATOM 2260 C C . ARG A 1 292 ? -25.805 17.556 24.852 1.00 77.12 292 ARG A C 1
ATOM 2262 O O . ARG A 1 292 ? -26.146 18.077 25.910 1.00 77.12 292 ARG A O 1
ATOM 2269 N N . GLU A 1 293 ? -25.350 18.237 23.802 1.00 80.00 293 GLU A N 1
ATOM 2270 C CA . GLU A 1 293 ? -25.210 19.706 23.737 1.00 80.00 293 GLU A CA 1
ATOM 2271 C C . GLU A 1 293 ? -24.163 20.330 24.680 1.00 80.00 293 GLU A C 1
ATOM 2273 O O . GLU A 1 293 ? -24.054 21.548 24.791 1.00 80.00 293 GLU A O 1
ATOM 2278 N N . SER A 1 294 ? -23.320 19.529 25.339 1.00 91.12 294 SER 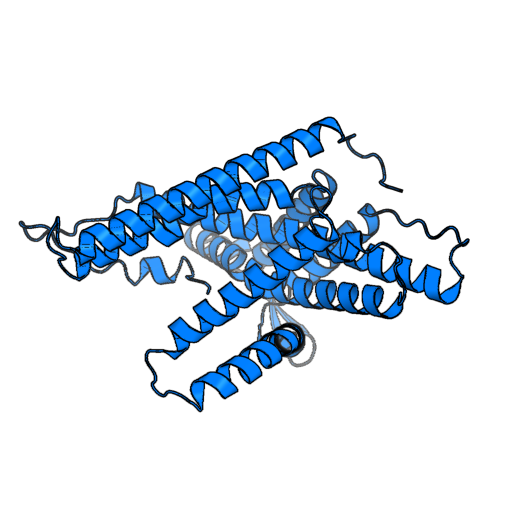A N 1
ATOM 2279 C CA . SER A 1 294 ? -22.096 20.062 25.950 1.00 91.12 294 SER A CA 1
ATOM 2280 C C . SER A 1 294 ? -21.152 20.617 24.874 1.00 91.12 294 SER A C 1
ATOM 2282 O O . SER A 1 294 ? -21.068 20.047 23.789 1.00 91.12 294 SER A O 1
ATOM 2284 N N . ILE A 1 295 ? -20.354 21.643 25.199 1.00 90.19 295 ILE A N 1
ATOM 2285 C CA . ILE A 1 295 ? -19.284 22.174 24.327 1.00 90.19 295 ILE A CA 1
ATOM 2286 C C . ILE A 1 295 ? -18.383 21.043 23.809 1.00 90.19 295 ILE A C 1
ATOM 2288 O O . ILE A 1 295 ? -18.044 21.008 22.630 1.00 90.19 295 ILE A O 1
ATOM 2292 N N . LYS A 1 296 ? -18.063 20.060 24.663 1.00 87.75 296 LYS A N 1
ATOM 2293 C CA . LYS A 1 296 ? -17.273 18.880 24.273 1.00 87.75 296 LYS A CA 1
ATOM 2294 C C . LYS A 1 296 ? -17.992 18.019 23.233 1.00 87.75 296 LYS A C 1
ATOM 2296 O O . LYS A 1 296 ? -17.372 17.546 22.289 1.00 87.75 296 LYS A O 1
ATOM 2301 N N . TRP A 1 297 ? -19.301 17.827 23.387 1.00 88.81 297 TRP A N 1
ATOM 2302 C CA . TRP A 1 297 ? -20.108 17.077 22.427 1.00 88.81 297 TRP A CA 1
ATOM 2303 C C . TRP A 1 297 ? -20.230 17.825 21.095 1.00 88.81 297 TRP A C 1
ATOM 2305 O O . TRP A 1 297 ? -20.038 17.215 20.049 1.00 88.81 297 TRP A O 1
ATOM 2315 N N . ILE A 1 298 ? -20.472 19.140 21.131 1.00 91.00 298 ILE A N 1
ATOM 2316 C CA . ILE A 1 298 ? -20.534 19.994 19.936 1.00 91.00 298 ILE A CA 1
ATOM 2317 C C . ILE A 1 298 ? -19.195 19.963 19.191 1.00 91.00 298 ILE A C 1
ATOM 2319 O O . ILE A 1 298 ? -19.186 19.744 17.983 1.00 91.00 298 ILE A O 1
ATOM 2323 N N . GLY A 1 299 ? -18.068 20.090 19.900 1.00 92.25 299 GLY A N 1
ATOM 2324 C CA . GLY A 1 299 ? -16.734 19.977 19.305 1.00 92.25 299 GLY A CA 1
ATOM 2325 C C . GLY A 1 299 ? -16.497 18.626 18.622 1.00 92.25 299 GLY A C 1
ATOM 2326 O O . GLY A 1 299 ? -16.003 18.583 17.499 1.00 92.25 299 GLY A O 1
ATOM 2327 N N . LEU A 1 300 ? -16.925 17.522 19.246 1.00 90.25 300 LEU A N 1
ATOM 2328 C CA . LEU A 1 300 ? -16.841 16.185 18.646 1.00 90.25 300 LEU A CA 1
ATOM 2329 C C . LEU A 1 300 ? -17.738 16.029 17.405 1.00 90.25 300 LEU A C 1
ATOM 2331 O O . LEU A 1 300 ? -17.325 15.390 16.437 1.00 90.25 300 LEU A O 1
ATOM 2335 N N . GLN A 1 301 ? -18.943 16.611 17.396 1.00 91.56 301 GLN A N 1
ATOM 2336 C CA . GLN A 1 301 ? -19.808 16.591 16.208 1.00 91.56 301 GLN A CA 1
ATOM 2337 C C . GLN A 1 301 ? -19.262 17.469 15.079 1.00 91.56 301 GLN A C 1
ATOM 2339 O O . GLN A 1 301 ? -19.327 17.067 13.919 1.00 91.56 301 GLN A O 1
ATOM 2344 N N . LEU A 1 302 ? -18.688 18.629 15.406 1.00 93.62 302 LEU A N 1
ATOM 2345 C CA . LEU A 1 302 ? -18.035 19.491 14.426 1.00 93.62 302 LEU A CA 1
ATOM 2346 C C . LEU A 1 302 ? -16.840 18.779 13.782 1.00 93.62 302 LEU A C 1
ATOM 2348 O O . LEU A 1 302 ? -16.734 18.764 12.560 1.00 93.62 302 LEU A O 1
ATOM 2352 N N . LEU A 1 303 ? -15.990 18.123 14.579 1.00 91.38 303 LEU A N 1
ATOM 2353 C CA . LEU A 1 303 ? -14.884 17.308 14.068 1.00 91.38 303 LEU A CA 1
ATOM 2354 C C . LEU A 1 303 ? -15.385 16.195 13.135 1.00 91.38 303 LEU A C 1
ATOM 2356 O O . LEU A 1 303 ? -14.859 16.023 12.039 1.00 91.38 303 LEU A O 1
ATOM 2360 N N . ASN A 1 304 ? -16.434 15.472 13.541 1.00 92.06 304 ASN A N 1
ATOM 2361 C CA . ASN A 1 304 ? -17.050 14.433 12.717 1.00 92.06 304 ASN A CA 1
ATOM 2362 C C . ASN A 1 304 ? -17.556 14.981 11.368 1.00 92.06 304 ASN A C 1
ATOM 2364 O O . ASN A 1 304 ? -17.339 14.352 10.332 1.00 92.06 304 ASN A O 1
ATOM 2368 N N . LEU A 1 305 ? -18.198 16.155 11.373 1.00 93.69 305 LEU A N 1
ATOM 2369 C CA . LEU A 1 305 ? -18.674 16.823 10.161 1.00 93.69 305 LEU A CA 1
ATOM 2370 C C . LEU A 1 305 ? -17.515 17.268 9.259 1.00 93.69 305 LEU A C 1
ATOM 2372 O O . LEU A 1 305 ? -17.555 17.030 8.056 1.00 93.69 305 LEU A O 1
ATOM 2376 N N . LEU A 1 306 ? -16.470 17.873 9.823 1.00 93.44 306 LEU A N 1
ATOM 2377 C CA . LEU A 1 306 ? -15.297 18.303 9.058 1.00 93.44 306 LEU A CA 1
ATOM 2378 C C . LEU A 1 306 ? -14.602 17.112 8.388 1.00 93.44 306 LEU A C 1
ATOM 2380 O O . LEU A 1 306 ? -14.337 17.145 7.188 1.00 93.44 306 LEU A O 1
ATOM 2384 N N . CYS A 1 307 ? -14.376 16.023 9.124 1.00 90.38 307 CYS A N 1
ATOM 2385 C CA . CYS A 1 307 ? -13.801 14.806 8.554 1.00 90.38 307 CYS A CA 1
ATOM 2386 C C . CYS A 1 307 ? -14.711 14.148 7.506 1.00 90.38 307 CYS A C 1
ATOM 2388 O O . CYS A 1 307 ? -14.197 13.543 6.567 1.00 90.38 307 CYS A O 1
ATOM 2390 N N . LEU A 1 308 ? -16.039 14.260 7.640 1.00 93.62 308 LEU A N 1
ATOM 2391 C CA . LEU A 1 308 ? -16.977 13.808 6.610 1.00 93.62 308 LEU A CA 1
ATOM 2392 C C . LEU A 1 308 ? -16.795 14.605 5.318 1.00 93.62 308 LEU A C 1
ATOM 2394 O O . LEU A 1 308 ? -16.694 14.007 4.251 1.00 93.62 308 LEU A O 1
ATOM 2398 N N . LEU A 1 309 ? -16.720 15.934 5.408 1.00 94.81 309 LEU A N 1
ATOM 2399 C CA . LEU A 1 309 ? -16.517 16.799 4.243 1.00 94.81 309 LEU A CA 1
ATOM 2400 C C . LEU A 1 309 ? -15.194 16.484 3.538 1.00 94.81 309 LEU A C 1
ATOM 2402 O O . LEU A 1 309 ? -15.173 16.353 2.316 1.00 94.81 309 LEU A O 1
ATOM 2406 N N . VAL A 1 310 ? -14.115 16.280 4.301 1.00 91.50 310 VAL A N 1
ATOM 2407 C CA . VAL A 1 310 ? -12.812 15.867 3.751 1.00 91.50 310 VAL A CA 1
ATOM 2408 C C . VAL A 1 310 ? -12.902 14.497 3.073 1.00 91.50 310 VAL A C 1
ATOM 2410 O O . VAL A 1 310 ? -12.396 14.333 1.965 1.00 91.50 310 VAL A O 1
ATOM 2413 N N . ALA A 1 311 ? -13.576 13.520 3.687 1.00 92.56 311 ALA A N 1
ATOM 2414 C CA . ALA A 1 311 ? -13.752 12.194 3.094 1.00 92.56 311 ALA A CA 1
ATOM 2415 C C . ALA A 1 311 ? -14.575 12.242 1.795 1.00 92.56 311 ALA A C 1
ATOM 2417 O O . ALA A 1 311 ? -14.234 11.563 0.828 1.00 92.56 311 ALA A O 1
ATOM 2418 N N . VAL A 1 312 ? -15.624 13.070 1.746 1.00 94.31 312 VAL A N 1
ATOM 2419 C CA . VAL A 1 312 ? -16.427 13.290 0.533 1.00 94.31 312 VAL A CA 1
ATOM 2420 C C . VAL A 1 312 ? -15.589 13.954 -0.556 1.00 94.31 312 VAL A C 1
ATOM 2422 O O . VAL A 1 312 ? -15.597 13.474 -1.687 1.00 94.31 312 VAL A O 1
ATOM 2425 N N . ALA A 1 313 ? -14.824 14.999 -0.228 1.00 93.38 313 ALA A N 1
ATOM 2426 C CA . ALA A 1 313 ? -13.927 15.647 -1.182 1.00 93.38 313 ALA A CA 1
ATOM 2427 C C . ALA A 1 313 ? -12.902 14.649 -1.753 1.00 93.38 313 ALA A C 1
ATOM 2429 O O . ALA A 1 313 ? -12.784 14.519 -2.969 1.00 93.38 313 ALA A O 1
ATOM 2430 N N . ALA A 1 314 ? -12.250 13.858 -0.894 1.00 90.62 314 ALA A N 1
ATOM 2431 C CA . ALA A 1 314 ? -11.300 12.825 -1.312 1.00 90.62 314 ALA A CA 1
ATOM 2432 C C . ALA A 1 314 ? -11.942 11.738 -2.196 1.00 90.62 314 ALA A C 1
ATOM 2434 O O . ALA A 1 314 ? -11.325 11.265 -3.157 1.00 90.62 314 ALA A O 1
ATOM 2435 N N . ALA A 1 315 ? -13.187 11.347 -1.901 1.00 92.75 315 ALA A N 1
ATOM 2436 C CA . ALA A 1 315 ? -13.937 10.407 -2.728 1.00 92.75 315 ALA A CA 1
ATOM 2437 C C . ALA A 1 315 ? -14.235 10.992 -4.118 1.00 92.75 315 ALA A C 1
ATOM 2439 O O . ALA A 1 315 ? -14.003 10.312 -5.117 1.00 92.75 315 ALA A O 1
ATOM 2440 N N . VAL A 1 316 ? -14.677 12.252 -4.195 1.00 92.69 316 VAL A N 1
ATOM 2441 C CA . VAL A 1 316 ? -14.940 12.950 -5.466 1.00 92.69 316 VAL A CA 1
ATOM 2442 C C . VAL A 1 316 ? -13.664 13.057 -6.303 1.00 92.69 316 VAL A C 1
ATOM 2444 O O . VAL A 1 316 ? -13.674 12.650 -7.464 1.00 92.69 316 VAL A O 1
ATOM 2447 N N . SER A 1 317 ? -12.548 13.487 -5.707 1.00 88.56 317 SER A N 1
ATOM 2448 C CA . SER A 1 317 ? -11.253 13.569 -6.399 1.00 88.56 317 SER A CA 1
ATOM 2449 C C . SER A 1 317 ? -10.774 12.206 -6.912 1.00 88.56 317 SER A C 1
ATOM 2451 O O . SER A 1 317 ? -10.244 12.098 -8.017 1.00 88.56 317 SER A O 1
ATOM 2453 N N . SER A 1 318 ? -11.006 11.134 -6.147 1.00 90.00 318 SER A N 1
ATOM 2454 C CA . SER A 1 318 ? -10.648 9.773 -6.573 1.00 90.00 318 SER A CA 1
ATOM 2455 C C . SER A 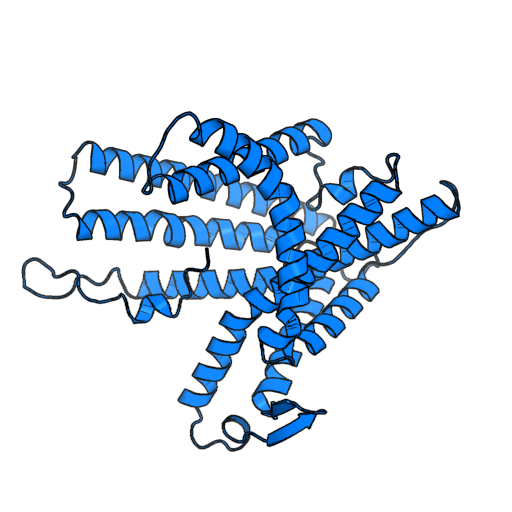1 318 ? -11.506 9.291 -7.750 1.00 90.00 318 SER A C 1
ATOM 2457 O O . SER A 1 318 ? -10.990 8.623 -8.646 1.00 90.00 318 SER A O 1
ATOM 2459 N N . ILE A 1 319 ? -12.800 9.636 -7.772 1.00 90.44 319 ILE A N 1
ATOM 2460 C CA . ILE A 1 319 ? -13.717 9.308 -8.878 1.00 90.44 319 ILE A CA 1
ATOM 2461 C C . ILE A 1 319 ? -13.311 10.046 -10.155 1.00 90.44 319 ILE A C 1
ATOM 2463 O O . ILE A 1 319 ? -13.295 9.440 -11.227 1.00 90.44 319 ILE A O 1
ATOM 2467 N N . GLU A 1 320 ? -12.952 11.324 -10.051 1.00 88.81 320 GLU A N 1
ATOM 2468 C CA . GLU A 1 320 ? -12.474 12.114 -11.188 1.00 88.81 320 GLU A CA 1
ATOM 2469 C C . GLU A 1 320 ? -11.184 11.524 -11.777 1.00 88.81 320 GLU A C 1
ATOM 2471 O O . GLU A 1 320 ? -11.130 11.229 -12.975 1.00 88.81 320 GLU A O 1
ATOM 2476 N N . GLY A 1 321 ? -10.185 11.247 -10.929 1.00 82.62 321 GLY A N 1
ATOM 2477 C CA . GLY A 1 321 ? -8.930 10.622 -11.356 1.00 82.62 321 GLY A CA 1
ATOM 2478 C C . GLY A 1 321 ? -9.138 9.241 -11.986 1.00 82.62 321 GLY A C 1
ATOM 2479 O O . GLY A 1 321 ? -8.524 8.914 -13.003 1.00 82.62 321 GLY A O 1
ATOM 2480 N N . PHE A 1 322 ? -10.059 8.445 -11.437 1.00 84.69 322 PHE A N 1
ATOM 2481 C CA . PHE A 1 322 ? -10.438 7.149 -11.998 1.00 84.69 322 PHE A CA 1
ATOM 2482 C C . PHE A 1 322 ? -11.135 7.273 -13.363 1.00 84.69 322 PHE A C 1
ATOM 2484 O O . PHE A 1 322 ? -10.794 6.544 -14.294 1.00 84.69 322 PHE A O 1
ATOM 2491 N N . SER A 1 323 ? -12.081 8.206 -13.506 1.00 85.69 323 SER A N 1
ATOM 2492 C CA . SER A 1 323 ? -12.805 8.454 -14.761 1.00 85.69 323 SER A CA 1
ATOM 2493 C C . SER A 1 323 ? -11.861 8.906 -15.879 1.00 85.69 323 SER A C 1
ATOM 2495 O O . SER A 1 323 ? -11.891 8.355 -16.982 1.00 85.69 323 SER A O 1
ATOM 2497 N N . SER A 1 324 ? -10.964 9.847 -15.575 1.00 84.06 324 SER A N 1
ATOM 2498 C CA . SER A 1 324 ? -9.942 10.320 -16.515 1.00 84.06 324 SER A CA 1
ATOM 2499 C C . SER A 1 324 ? -9.007 9.185 -16.965 1.00 84.06 324 SER A C 1
ATOM 2501 O O . SER A 1 324 ? -8.745 9.003 -18.160 1.00 84.06 324 SER A O 1
ATOM 2503 N N . ALA A 1 325 ? -8.583 8.332 -16.023 1.00 80.56 325 ALA A N 1
ATOM 2504 C CA . ALA A 1 325 ? -7.761 7.164 -16.330 1.00 80.56 325 ALA A CA 1
ATOM 2505 C C . ALA A 1 325 ? -8.487 6.150 -17.233 1.00 80.56 325 ALA A C 1
ATOM 2507 O O . ALA A 1 325 ? -7.880 5.627 -18.170 1.00 80.56 325 ALA A O 1
ATOM 2508 N N . LEU A 1 326 ? -9.784 5.902 -17.004 1.00 83.62 326 LEU A N 1
ATOM 2509 C CA . LEU A 1 326 ? -10.584 4.983 -17.822 1.00 83.62 326 LEU A CA 1
ATOM 2510 C C . LEU A 1 326 ? -10.736 5.446 -19.273 1.00 83.62 326 LEU A C 1
ATOM 2512 O O . LEU A 1 326 ? -10.669 4.615 -20.175 1.00 83.62 326 LEU A O 1
ATOM 2516 N N . GLN A 1 327 ? -10.906 6.747 -19.513 1.00 83.00 327 GLN A N 1
ATOM 2517 C CA . GLN A 1 327 ? -11.039 7.284 -20.874 1.00 83.00 327 GLN A CA 1
ATOM 2518 C C . GLN A 1 327 ? -9.761 7.102 -21.706 1.00 83.00 327 GLN A C 1
ATOM 2520 O O . GLN A 1 327 ? -9.821 6.938 -22.925 1.00 83.00 327 GLN A O 1
ATOM 2525 N N . THR A 1 328 ? -8.603 7.088 -21.047 1.00 77.31 328 THR A N 1
ATOM 2526 C CA . THR A 1 328 ? -7.292 6.939 -21.698 1.00 77.31 328 THR A CA 1
ATOM 2527 C C . THR A 1 328 ? -6.860 5.470 -21.806 1.00 77.31 328 THR A C 1
ATOM 2529 O O . THR A 1 328 ? -5.974 5.120 -22.594 1.00 77.31 328 THR A O 1
ATOM 2532 N N . TYR A 1 329 ? -7.481 4.581 -21.026 1.00 75.69 329 TYR A N 1
ATOM 2533 C CA . TYR A 1 329 ? -7.055 3.196 -20.894 1.00 75.69 329 TYR A CA 1
ATOM 2534 C C . TYR A 1 329 ? -7.366 2.360 -22.145 1.00 75.69 329 TYR A C 1
ATOM 2536 O O . TYR A 1 329 ? -8.509 2.228 -22.579 1.00 75.69 329 TYR A O 1
ATOM 2544 N N . LYS A 1 330 ? -6.326 1.723 -22.697 1.00 71.25 330 LYS A N 1
ATOM 2545 C CA . LYS A 1 330 ? -6.441 0.684 -23.728 1.00 71.25 330 LYS A CA 1
ATOM 2546 C C . LYS A 1 330 ? -6.001 -0.650 -23.122 1.00 71.25 330 LYS A C 1
ATOM 2548 O O . LYS A 1 330 ? -4.813 -0.776 -22.808 1.00 71.25 330 LYS A O 1
ATOM 2553 N N . PRO A 1 331 ? -6.906 -1.632 -22.960 1.00 64.31 331 PRO A N 1
ATOM 2554 C CA . PRO A 1 331 ? -6.558 -2.898 -22.333 1.00 64.31 331 PRO A CA 1
ATOM 2555 C C . PRO A 1 331 ? -5.373 -3.566 -23.035 1.00 64.31 331 PRO A C 1
ATOM 2557 O O . PRO A 1 331 ? -5.336 -3.654 -24.261 1.00 64.31 331 PRO A O 1
ATOM 2560 N N . PHE A 1 332 ? -4.397 -4.012 -22.240 1.00 60.22 332 PHE A N 1
ATOM 2561 C CA . PHE A 1 332 ? -3.216 -4.775 -22.670 1.00 60.22 332 PHE A CA 1
ATOM 2562 C C . PHE A 1 332 ? -2.260 -4.088 -23.661 1.00 60.22 332 PHE A C 1
ATOM 2564 O O . PHE A 1 332 ? -1.370 -4.748 -24.200 1.00 60.22 332 PHE A O 1
ATOM 2571 N N . LYS A 1 333 ? -2.356 -2.767 -23.871 1.00 57.28 333 LYS A N 1
ATOM 2572 C CA . LYS A 1 333 ? -1.305 -2.042 -24.596 1.00 57.28 333 LYS A CA 1
ATOM 2573 C C . LYS A 1 333 ? -0.099 -1.843 -23.674 1.00 57.28 333 LYS A C 1
ATOM 2575 O O . LYS A 1 333 ? -0.211 -1.211 -22.627 1.00 57.28 333 LYS A O 1
ATOM 2580 N N . THR A 1 334 ? 1.058 -2.382 -24.055 1.00 47.00 334 THR A N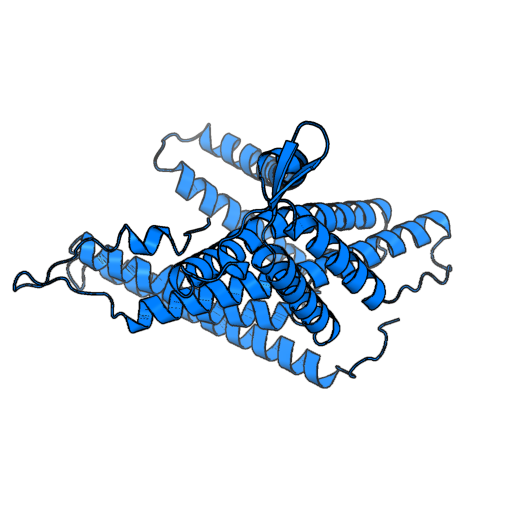 1
ATOM 2581 C CA . THR A 1 334 ? 2.325 -2.162 -23.346 1.00 47.00 334 THR A CA 1
ATOM 2582 C C . THR A 1 334 ? 2.644 -0.670 -23.318 1.00 47.00 334 THR A C 1
ATOM 2584 O O . THR A 1 334 ? 2.841 -0.061 -24.368 1.00 47.00 334 THR A O 1
ATOM 2587 N N . ILE A 1 335 ? 2.674 -0.084 -22.119 1.00 48.12 335 ILE A N 1
ATOM 2588 C CA . ILE A 1 335 ? 3.137 1.289 -21.899 1.00 48.12 335 ILE A CA 1
ATOM 2589 C C . ILE A 1 335 ? 4.650 1.288 -22.168 1.00 48.12 335 ILE A C 1
ATOM 2591 O O . ILE A 1 335 ? 5.412 0.771 -21.346 1.00 48.12 335 ILE A O 1
ATOM 2595 N N . GLY A 1 3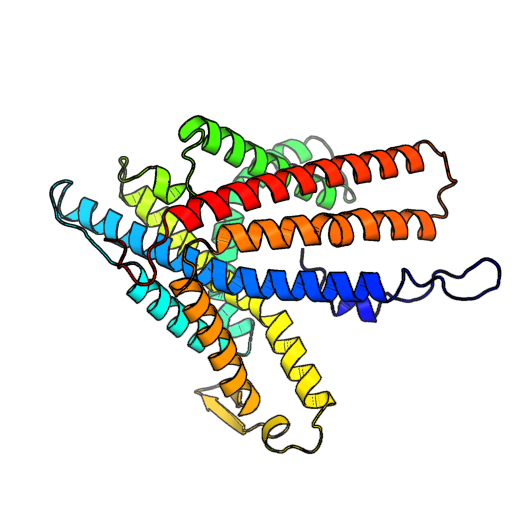36 ? 5.049 1.775 -23.348 1.00 37.06 336 GLY A N 1
ATOM 2596 C CA . GLY A 1 336 ? 6.448 2.027 -23.727 1.00 37.06 336 GLY A CA 1
ATOM 2597 C C . GLY A 1 336 ? 7.073 3.129 -22.884 1.00 37.06 336 GLY A C 1
ATOM 2598 O O . GLY A 1 336 ? 6.335 4.062 -22.501 1.00 37.06 336 GLY A O 1
#

InterPro domains:
  IPR013057 Amino acid transporter, transmembrane domain [PF01490] (25-131)
  IPR013057 Amino acid transporter, transmembrane domain [PF01490] (141-320)

Radius of gyration: 23.19 Å; chains: 1; bounding box: 58×57×58 Å